Protein AF-A0A9D8IWQ0-F1 (afdb_monomer)

Sequence (281 aa):
MVSVLMLREGWDVPAVSVILLLRKFSSRVYGQQVVGRGLRLNVRQEDTQEFCAVVDHEKLNHQWLWDIVGARIRKEVDQGNLFGDDDLPPRRKPQLLESPENLIDIPEPEEEEEADFSDIEGLTVVEGDYPNWEKILQSFQYAEVVEISRVEIESVRGKRLTKDGFTEIVEPPAEVPTANRNEDSDLHELVESLKHNVRDVAAALLAEDGIGSHELGYFYNVLMDHVREKLLDGKSAGLATVDSLKHAIRHRHNIAHNFREKPGLVASMIKYMKRDPNASQ

Secondary structure (DSSP, 8-state):
---S-TTTS----S---EEE--S--S-HHHHHHHHHHHTS-S-SSS------EEE--GGG--HHHHHHHT--PPPS--TT----GGGSPPPPPP---S-GGG-------S------THHHHT--------TTHHHHHHH----------------EEEE--STT-PEEEEPPPS------------HHHHHHHHHHHHHHHHHHHHHHTT--GGGHHHHHHHHHHHHHHHHSTT--GGGS-HHHHHHHHHTHHHHHHHHHTSTTHHHHHHHT----TTS--

Mean predicted aligned error: 20.39 Å

Radius of gyration: 32.24 Å; Cα contacts (8 Å, |Δi|>4): 203; chains: 1; bounding box: 73×77×72 Å

Structure (mmCIF, N/CA/C/O backbone):
data_AF-A0A9D8IWQ0-F1
#
_entry.id   AF-A0A9D8IWQ0-F1
#
loop_
_atom_site.group_PDB
_atom_site.id
_atom_site.type_symbol
_atom_site.label_atom_id
_atom_site.label_alt_id
_atom_site.label_comp_id
_atom_site.label_asym_id
_atom_site.label_entity_id
_atom_site.label_seq_id
_atom_site.pdbx_PDB_ins_code
_atom_site.Cartn_x
_atom_site.Cartn_y
_atom_site.Cartn_z
_atom_site.occupancy
_atom_site.B_iso_or_equiv
_atom_site.auth_seq_id
_atom_site.auth_comp_id
_atom_site.auth_asym_id
_atom_site.auth_atom_id
_atom_site.pdbx_PDB_model_num
ATOM 1 N N . MET A 1 1 ? 17.804 10.266 -12.826 1.00 57.59 1 MET A N 1
ATOM 2 C CA . MET A 1 1 ? 16.812 9.539 -12.003 1.00 57.59 1 MET A CA 1
ATOM 3 C C . MET A 1 1 ? 17.399 9.327 -10.617 1.00 57.59 1 MET A C 1
ATOM 5 O O . MET A 1 1 ? 18.590 9.063 -10.526 1.00 57.59 1 MET A O 1
ATOM 9 N N . VAL A 1 2 ? 16.609 9.494 -9.556 1.00 59.22 2 VAL A N 1
ATOM 10 C CA . VAL A 1 2 ? 17.044 9.292 -8.165 1.00 59.22 2 VAL A CA 1
ATOM 11 C C . VAL A 1 2 ? 16.179 8.183 -7.583 1.00 59.22 2 VAL A C 1
ATOM 13 O O . VAL A 1 2 ? 14.961 8.303 -7.621 1.00 59.22 2 VAL A O 1
ATOM 16 N N . SER A 1 3 ? 16.788 7.115 -7.070 1.00 62.19 3 SER A N 1
ATOM 17 C CA . SER A 1 3 ? 16.065 6.016 -6.416 1.00 62.19 3 SER A CA 1
ATOM 18 C C . SER A 1 3 ? 16.629 5.778 -5.019 1.00 62.19 3 SER A C 1
ATOM 20 O O . SER A 1 3 ? 17.846 5.783 -4.813 1.00 62.19 3 SER A O 1
ATOM 22 N N . VAL A 1 4 ? 15.729 5.567 -4.056 1.00 56.38 4 VAL A N 1
ATOM 23 C CA . VAL A 1 4 ? 16.053 5.406 -2.630 1.00 56.38 4 VAL A CA 1
ATOM 24 C C . VAL A 1 4 ? 16.081 3.925 -2.225 1.00 56.38 4 VAL A C 1
ATOM 26 O O . VAL A 1 4 ? 16.800 3.567 -1.286 1.00 56.38 4 VAL A O 1
ATOM 29 N N . LEU A 1 5 ? 15.361 3.052 -2.946 1.00 57.78 5 LEU A N 1
ATOM 30 C CA . LEU A 1 5 ? 15.270 1.609 -2.693 1.00 57.78 5 LEU A CA 1
ATOM 31 C C . LEU A 1 5 ? 15.313 0.812 -4.008 1.00 57.78 5 LEU A C 1
ATOM 33 O O . LEU A 1 5 ? 14.310 0.264 -4.464 1.00 57.78 5 LEU A O 1
ATOM 37 N N . MET A 1 6 ? 16.515 0.671 -4.575 1.00 56.81 6 MET A N 1
ATOM 38 C CA . MET A 1 6 ? 16.723 0.091 -5.914 1.00 56.81 6 MET A CA 1
ATOM 39 C C . MET A 1 6 ? 16.186 -1.338 -6.113 1.00 56.81 6 MET A C 1
ATOM 41 O O . MET A 1 6 ? 15.960 -1.747 -7.248 1.00 56.81 6 MET A O 1
ATOM 45 N N . LEU A 1 7 ? 15.959 -2.111 -5.044 1.00 56.81 7 LEU A N 1
ATOM 46 C CA . LEU A 1 7 ? 15.439 -3.483 -5.140 1.00 56.81 7 LEU A CA 1
ATOM 47 C C . LEU A 1 7 ? 13.911 -3.611 -5.045 1.00 56.81 7 LEU A C 1
ATOM 49 O O . LEU A 1 7 ? 13.397 -4.655 -5.429 1.00 56.81 7 LEU A O 1
ATOM 53 N N . ARG A 1 8 ? 13.180 -2.6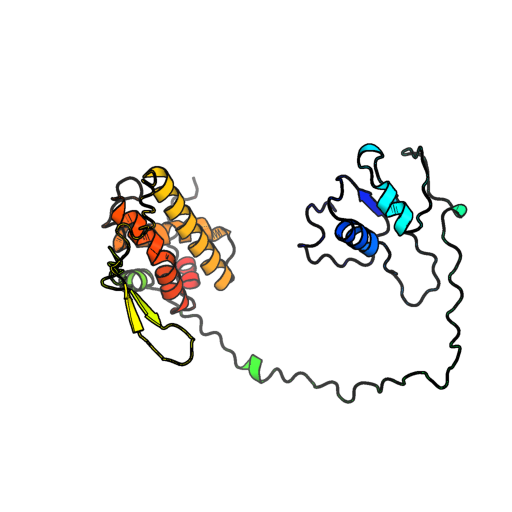01 -4.547 1.00 55.31 8 ARG A N 1
ATOM 54 C CA . ARG A 1 8 ? 11.703 -2.673 -4.448 1.00 55.31 8 ARG A CA 1
ATOM 55 C C . ARG A 1 8 ? 10.994 -2.128 -5.683 1.00 55.31 8 ARG A C 1
ATOM 57 O O . ARG A 1 8 ? 9.839 -2.459 -5.901 1.00 55.31 8 ARG A O 1
ATOM 64 N N . GLU A 1 9 ? 11.682 -1.328 -6.488 1.00 57.34 9 GLU A N 1
ATOM 65 C CA . GLU A 1 9 ? 11.072 -0.556 -7.577 1.00 57.34 9 GLU A CA 1
ATOM 66 C C . GLU A 1 9 ? 11.022 -1.304 -8.925 1.00 57.34 9 GLU A C 1
ATOM 68 O O . GLU A 1 9 ? 10.692 -0.701 -9.936 1.00 57.34 9 GLU A O 1
ATOM 73 N N . GLY A 1 10 ? 11.349 -2.606 -8.979 1.00 53.44 10 GLY A N 1
ATOM 74 C CA . GLY A 1 10 ? 11.214 -3.403 -10.213 1.00 53.44 10 GLY A CA 1
ATOM 75 C C . GLY A 1 10 ? 11.990 -2.850 -11.419 1.00 53.44 10 GLY A C 1
ATOM 76 O O . GLY A 1 10 ? 11.633 -3.114 -12.560 1.00 53.44 10 GLY A O 1
ATOM 77 N N . TRP A 1 11 ? 13.024 -2.040 -11.173 1.00 62.75 11 TRP A N 1
ATOM 78 C CA . TRP A 1 11 ? 13.616 -1.203 -12.212 1.00 62.75 11 TRP A CA 1
ATOM 79 C C . TRP A 1 11 ? 14.647 -1.955 -13.061 1.00 62.75 11 TRP A C 1
ATOM 81 O O . TRP A 1 11 ? 15.817 -2.060 -12.687 1.00 62.75 11 TRP A O 1
ATOM 91 N N . ASP A 1 12 ? 14.212 -2.497 -14.192 1.00 59.84 12 ASP A N 1
ATOM 92 C CA . ASP A 1 12 ? 15.087 -3.114 -15.185 1.00 59.84 12 ASP A CA 1
ATOM 93 C C . ASP A 1 12 ? 15.239 -2.199 -16.406 1.00 59.84 12 ASP A C 1
ATOM 95 O O . ASP A 1 12 ? 14.479 -2.287 -17.367 1.00 59.84 12 ASP A O 1
ATOM 99 N N . VAL A 1 13 ? 16.193 -1.265 -16.340 1.00 62.56 13 VAL A N 1
ATOM 100 C CA . VAL A 1 13 ? 16.560 -0.431 -17.490 1.00 62.56 13 VAL A CA 1
ATOM 101 C C . VAL A 1 13 ? 17.923 -0.893 -18.000 1.00 62.56 13 VAL A C 1
ATOM 103 O O . VAL A 1 13 ? 18.897 -0.795 -17.253 1.00 62.56 13 VAL A O 1
ATOM 106 N N . PRO A 1 14 ? 18.018 -1.383 -19.250 1.00 58.25 14 PRO A N 1
ATOM 107 C CA . PRO A 1 14 ? 19.280 -1.865 -19.806 1.00 58.25 14 PRO A CA 1
ATOM 108 C C . PRO A 1 14 ? 20.315 -0.736 -19.965 1.00 58.25 14 PRO A C 1
ATOM 110 O O . PRO A 1 14 ? 21.489 -0.944 -19.678 1.00 58.25 14 PRO A O 1
ATOM 113 N N . ALA A 1 15 ? 19.872 0.484 -20.295 1.00 65.88 15 ALA A N 1
ATOM 114 C CA . ALA A 1 15 ? 20.715 1.641 -20.627 1.00 65.88 15 ALA A CA 1
ATOM 115 C C . ALA A 1 15 ? 21.267 2.419 -19.421 1.00 65.88 15 ALA A C 1
ATOM 117 O O . ALA A 1 15 ? 21.058 3.627 -19.296 1.00 65.88 15 ALA A O 1
ATOM 118 N N . VAL A 1 16 ? 21.989 1.745 -18.524 1.00 71.44 16 VAL A N 1
ATOM 119 C CA . VAL A 1 16 ? 22.640 2.387 -17.368 1.00 71.44 16 VAL A CA 1
ATOM 120 C C . VAL A 1 16 ? 24.156 2.400 -17.543 1.00 71.44 16 VAL A C 1
ATOM 122 O O . VAL A 1 16 ? 24.838 1.438 -17.212 1.00 71.44 16 VAL A O 1
ATOM 125 N N . SER A 1 17 ? 24.697 3.526 -18.010 1.00 74.06 17 SER A N 1
ATOM 126 C CA . SER A 1 17 ? 26.144 3.722 -18.190 1.00 74.06 17 SER A CA 1
ATOM 127 C C . SER A 1 17 ? 26.838 4.382 -16.994 1.00 74.06 17 SER A C 1
ATOM 129 O O . SER A 1 17 ? 28.039 4.200 -16.811 1.00 74.06 17 SER A O 1
ATOM 131 N N . VAL A 1 18 ? 26.108 5.131 -16.159 1.00 81.25 18 VAL A N 1
ATOM 132 C CA . VAL A 1 18 ? 26.669 5.860 -15.008 1.00 81.25 18 VAL A CA 1
ATOM 133 C C . VAL A 1 18 ? 25.834 5.626 -13.751 1.00 81.25 18 VAL A C 1
ATOM 135 O O . VAL A 1 18 ? 24.619 5.830 -13.755 1.00 81.25 18 VAL A O 1
ATOM 138 N N . ILE A 1 19 ? 26.489 5.252 -12.650 1.00 84.50 19 ILE A N 1
ATOM 139 C CA . ILE A 1 19 ? 25.880 5.077 -11.327 1.00 84.50 19 ILE A CA 1
ATOM 140 C C . ILE A 1 19 ? 26.557 6.030 -10.339 1.00 84.50 19 ILE A C 1
ATOM 142 O O . ILE A 1 19 ? 27.768 5.987 -10.147 1.00 84.50 19 ILE A O 1
ATOM 146 N N . LEU A 1 20 ? 25.770 6.870 -9.667 1.00 85.69 20 LEU A N 1
ATOM 147 C CA . LEU A 1 20 ? 26.253 7.763 -8.613 1.00 85.69 20 LEU A CA 1
ATOM 148 C C . LEU A 1 20 ? 25.836 7.227 -7.240 1.00 85.69 20 LEU A C 1
ATOM 150 O O . LEU A 1 20 ? 24.645 7.133 -6.936 1.00 85.69 20 LEU A O 1
ATOM 154 N N . LEU A 1 21 ? 26.812 6.897 -6.394 1.00 86.19 21 LEU A N 1
ATOM 155 C CA . LEU A 1 21 ? 26.572 6.396 -5.045 1.00 86.19 21 LEU A CA 1
ATOM 156 C C . LEU A 1 21 ? 26.548 7.548 -4.039 1.00 86.19 21 LEU A C 1
ATOM 158 O O . LEU A 1 21 ? 27.569 8.140 -3.707 1.00 86.19 21 LEU A O 1
ATOM 162 N N . LEU A 1 22 ? 25.359 7.837 -3.509 1.00 85.50 22 LEU A N 1
ATOM 163 C CA . LEU A 1 22 ? 25.158 8.867 -2.479 1.00 85.50 22 LEU A CA 1
ATOM 164 C C . LEU A 1 22 ? 24.955 8.287 -1.072 1.00 85.50 22 LEU A C 1
ATOM 166 O O . LEU A 1 22 ? 24.737 9.024 -0.112 1.00 85.50 22 LEU A O 1
ATOM 170 N N . ARG A 1 23 ? 24.983 6.958 -0.931 1.00 84.94 23 ARG A N 1
ATOM 171 C CA . ARG A 1 23 ? 24.711 6.263 0.331 1.00 84.94 23 ARG A CA 1
ATOM 172 C C . ARG A 1 23 ? 25.595 5.035 0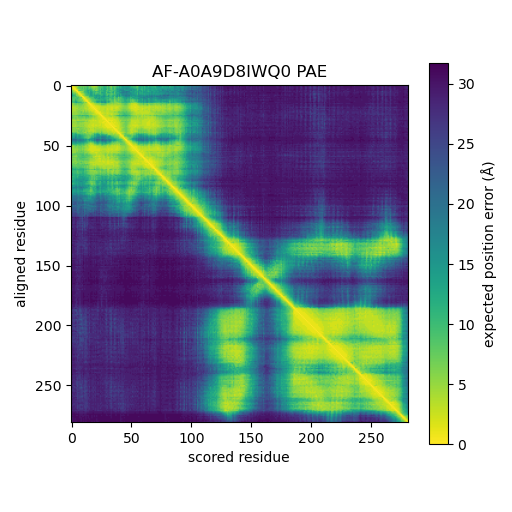.478 1.00 84.94 23 ARG A C 1
ATOM 174 O O . ARG A 1 23 ? 25.880 4.348 -0.497 1.00 84.94 23 ARG A O 1
ATOM 181 N N . LYS A 1 24 ? 25.944 4.729 1.729 1.00 85.31 24 LYS A N 1
ATOM 182 C CA . LYS A 1 24 ? 26.648 3.506 2.098 1.00 85.31 24 LYS A CA 1
ATOM 183 C C . LYS A 1 24 ? 25.764 2.260 1.963 1.00 85.31 24 LYS A C 1
ATOM 185 O O . LYS A 1 24 ? 24.647 2.229 2.480 1.00 85.31 24 LYS A O 1
ATOM 190 N N . PHE A 1 25 ? 26.291 1.207 1.352 1.00 84.25 25 PHE A N 1
ATOM 191 C CA . PHE A 1 25 ? 25.677 -0.113 1.320 1.00 84.25 25 PHE A CA 1
ATOM 192 C C . PHE A 1 25 ? 25.885 -0.846 2.648 1.00 84.25 25 PHE A C 1
ATOM 194 O O . PHE A 1 25 ? 27.008 -0.996 3.130 1.00 84.25 25 PHE A O 1
ATOM 201 N N . SER A 1 26 ? 24.788 -1.323 3.236 1.00 78.69 26 SER A N 1
ATOM 202 C CA . SER A 1 26 ? 24.798 -2.122 4.467 1.00 78.69 26 SER A CA 1
ATOM 203 C C . SER A 1 26 ? 25.033 -3.615 4.217 1.00 78.69 26 SER A C 1
ATOM 205 O O . SER A 1 26 ? 25.486 -4.316 5.116 1.00 78.69 26 SER A O 1
ATOM 207 N N . SER A 1 27 ? 24.751 -4.107 3.006 1.00 83.19 27 SER A N 1
ATOM 208 C CA . SER A 1 27 ? 24.859 -5.523 2.634 1.00 83.19 27 SER A CA 1
ATOM 209 C C . SER A 1 27 ? 25.728 -5.719 1.393 1.00 83.19 27 SER A C 1
ATOM 211 O O . SER A 1 27 ? 25.647 -4.948 0.434 1.00 83.19 27 SER A O 1
ATOM 213 N N . ARG A 1 28 ? 26.528 -6.796 1.402 1.00 81.88 28 ARG A N 1
ATOM 214 C CA . ARG A 1 28 ? 27.407 -7.173 0.284 1.00 81.88 28 ARG A CA 1
ATOM 215 C C . ARG A 1 28 ? 26.629 -7.529 -0.975 1.00 81.88 28 ARG A C 1
ATOM 217 O O . ARG A 1 28 ? 26.922 -7.024 -2.054 1.00 81.88 28 ARG A O 1
ATOM 224 N N . VAL A 1 29 ? 25.599 -8.349 -0.792 1.00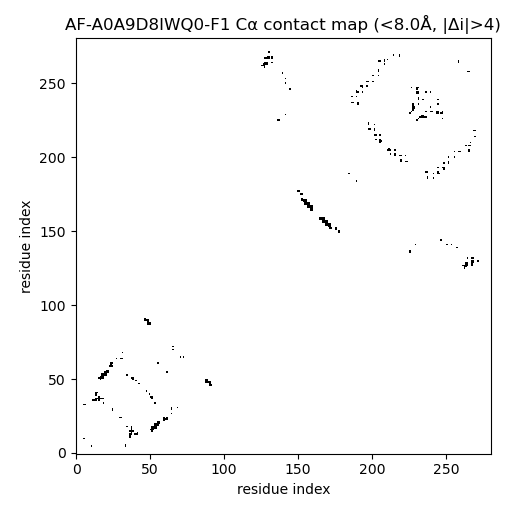 82.44 29 VAL A N 1
ATOM 225 C CA . VAL A 1 29 ? 24.709 -8.800 -1.866 1.00 82.44 29 VAL A CA 1
ATOM 226 C C . VAL A 1 29 ? 23.972 -7.609 -2.474 1.00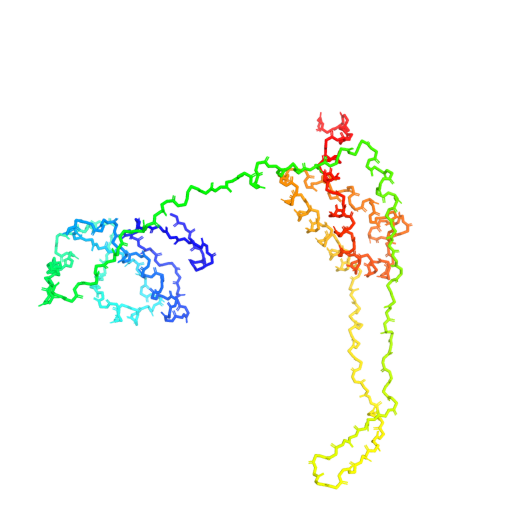 82.44 29 VAL A C 1
ATOM 228 O O . VAL A 1 29 ? 23.872 -7.499 -3.690 1.00 82.44 29 VAL A O 1
ATOM 231 N N . TYR A 1 30 ? 23.529 -6.670 -1.634 1.00 83.00 30 TYR A N 1
ATOM 232 C CA . TYR A 1 30 ? 22.837 -5.467 -2.094 1.00 83.00 30 TYR A CA 1
ATOM 233 C C . TYR A 1 30 ? 23.723 -4.600 -3.000 1.00 83.00 30 TYR A C 1
ATOM 235 O O . TYR A 1 30 ? 23.291 -4.204 -4.078 1.00 83.00 30 TYR A O 1
ATOM 243 N N . GLY A 1 31 ? 24.978 -4.349 -2.607 1.00 83.19 31 GLY A N 1
ATOM 244 C CA . GLY A 1 31 ? 25.915 -3.572 -3.427 1.00 83.19 31 GLY A CA 1
ATOM 245 C C . GLY A 1 31 ? 26.195 -4.225 -4.784 1.00 83.19 31 GLY A C 1
ATOM 246 O O . GLY A 1 31 ? 26.144 -3.555 -5.813 1.00 83.19 31 GLY A O 1
ATOM 247 N N . GLN A 1 32 ? 26.400 -5.546 -4.802 1.00 84.19 32 GLN A N 1
ATOM 248 C CA . GLN A 1 32 ? 26.602 -6.303 -6.043 1.00 84.19 32 GLN A CA 1
ATOM 249 C C . GLN A 1 32 ? 25.381 -6.251 -6.962 1.00 84.19 32 GLN A C 1
ATOM 251 O O . GLN A 1 32 ? 25.529 -6.052 -8.162 1.00 84.19 32 GLN A O 1
ATOM 256 N N . GLN A 1 33 ? 24.174 -6.390 -6.410 1.00 82.69 33 GLN A N 1
ATOM 257 C CA . GLN A 1 33 ? 22.941 -6.323 -7.194 1.00 82.69 33 GLN A CA 1
ATOM 258 C C . GLN A 1 33 ? 22.707 -4.935 -7.792 1.00 82.69 33 GLN A C 1
ATOM 260 O O . GLN A 1 33 ? 22.215 -4.840 -8.912 1.00 82.69 33 GLN A O 1
ATOM 265 N N . VAL A 1 34 ? 23.056 -3.865 -7.071 1.00 81.44 34 VAL A N 1
ATOM 266 C CA . VAL A 1 34 ? 22.935 -2.491 -7.576 1.00 81.44 34 VAL A CA 1
ATOM 267 C C . VAL A 1 34 ? 23.924 -2.241 -8.712 1.00 81.44 34 VAL A C 1
ATOM 269 O O . VAL A 1 34 ? 23.514 -1.803 -9.783 1.00 81.44 34 VAL A O 1
ATOM 272 N N . VAL A 1 35 ? 25.204 -2.573 -8.520 1.00 83.12 35 VAL A N 1
ATOM 273 C CA . VAL A 1 35 ? 26.230 -2.397 -9.564 1.00 83.12 35 VAL A CA 1
ATOM 274 C C . VAL A 1 35 ? 25.959 -3.305 -10.767 1.00 83.12 35 VAL A C 1
ATOM 276 O O . VAL A 1 35 ? 26.082 -2.875 -11.909 1.00 83.12 35 VAL A O 1
ATOM 279 N N . GLY A 1 36 ? 25.496 -4.534 -10.530 1.00 79.62 36 GLY A N 1
ATOM 280 C CA . GLY A 1 36 ? 25.166 -5.502 -11.576 1.00 79.62 36 GLY A CA 1
ATOM 281 C C . GLY A 1 36 ? 24.039 -5.067 -12.518 1.00 79.62 36 GLY A C 1
ATOM 282 O O . GLY A 1 36 ? 23.925 -5.620 -13.608 1.00 79.62 36 GLY A O 1
ATOM 283 N N . ARG A 1 37 ? 23.231 -4.062 -12.152 1.00 77.75 37 ARG A N 1
ATOM 284 C CA . ARG A 1 37 ? 22.238 -3.472 -13.066 1.00 77.75 37 ARG A CA 1
ATOM 285 C C . ARG A 1 37 ? 22.886 -2.648 -14.177 1.00 77.75 37 ARG A C 1
ATOM 287 O O . ARG A 1 37 ? 22.381 -2.676 -15.289 1.00 77.75 37 ARG A O 1
ATOM 294 N N . GLY A 1 38 ? 24.010 -1.985 -13.902 1.00 75.38 38 GLY A N 1
ATOM 295 C CA . GLY A 1 38 ? 24.758 -1.211 -14.901 1.00 75.38 38 GLY A CA 1
ATOM 296 C C . GLY A 1 38 ? 25.737 -2.030 -15.744 1.00 75.38 38 GLY A C 1
ATOM 297 O O . GLY A 1 38 ? 26.245 -1.536 -16.738 1.00 75.38 38 GLY A O 1
ATOM 298 N N . LEU A 1 39 ? 26.007 -3.286 -15.373 1.00 75.88 39 LEU A N 1
ATOM 299 C CA . LEU A 1 39 ? 26.931 -4.173 -16.101 1.00 75.88 39 LEU A CA 1
ATOM 300 C C . LEU A 1 39 ? 26.243 -5.024 -17.182 1.00 75.88 39 LEU A C 1
ATOM 302 O O . LEU A 1 39 ? 26.850 -5.948 -17.730 1.00 75.88 39 LEU A O 1
ATOM 306 N N . ARG A 1 40 ? 24.965 -4.760 -17.460 1.00 74.75 40 ARG A N 1
ATOM 307 C CA . ARG A 1 40 ? 24.208 -5.448 -18.508 1.00 74.75 40 ARG A CA 1
ATOM 308 C C . ARG A 1 40 ? 24.594 -4.879 -19.870 1.00 74.75 40 ARG A C 1
ATOM 310 O O . ARG A 1 40 ? 24.801 -3.682 -19.997 1.00 74.75 40 ARG A O 1
ATOM 317 N N . LEU A 1 41 ? 24.668 -5.752 -20.872 1.00 69.44 41 LEU A N 1
ATOM 318 C CA . LEU A 1 41 ? 24.910 -5.338 -22.253 1.00 69.44 41 LEU A CA 1
ATOM 319 C C . LEU A 1 41 ? 23.652 -4.682 -22.819 1.00 69.44 41 LEU A C 1
ATOM 321 O O . LEU A 1 41 ? 22.570 -5.277 -22.755 1.00 69.44 41 LEU A O 1
ATOM 325 N N . ASN A 1 42 ? 23.811 -3.495 -23.396 1.00 64.19 42 ASN A N 1
ATOM 326 C CA . ASN A 1 42 ? 22.735 -2.781 -24.075 1.00 64.19 42 ASN A CA 1
ATOM 327 C C . ASN A 1 42 ? 22.409 -3.409 -25.420 1.00 64.19 42 ASN A C 1
ATOM 329 O O . ASN A 1 42 ? 21.237 -3.574 -25.760 1.00 64.19 42 ASN A O 1
ATOM 333 N N . VAL A 1 43 ? 23.441 -3.811 -26.160 1.00 63.97 43 VAL A N 1
ATOM 334 C CA . VAL A 1 43 ? 23.294 -4.438 -27.472 1.00 63.97 43 VAL A CA 1
ATOM 335 C C . VAL A 1 43 ? 23.876 -5.845 -27.414 1.00 63.97 43 VAL A C 1
ATOM 337 O O . VAL A 1 43 ? 25.073 -6.042 -27.249 1.00 63.97 43 VAL A O 1
ATOM 340 N N . ARG A 1 44 ? 23.016 -6.863 -27.530 1.00 59.59 44 ARG A N 1
ATOM 341 C CA . ARG A 1 44 ? 23.427 -8.278 -27.435 1.00 59.59 44 ARG A CA 1
ATOM 342 C C . ARG A 1 44 ? 24.141 -8.803 -28.689 1.00 59.59 44 ARG A C 1
ATOM 344 O O . ARG A 1 44 ? 24.704 -9.890 -28.632 1.00 59.59 44 ARG A O 1
ATOM 351 N N . GLN A 1 45 ? 24.083 -8.071 -29.804 1.00 56.50 45 GLN A N 1
ATOM 352 C CA . GLN A 1 45 ? 24.556 -8.517 -31.124 1.00 56.50 45 GLN A CA 1
ATOM 353 C C . GLN A 1 45 ? 25.804 -7.787 -31.632 1.00 56.50 45 GLN A C 1
ATOM 355 O O . GLN A 1 45 ? 26.436 -8.266 -32.570 1.00 56.50 45 GLN A O 1
ATOM 360 N N . GLU A 1 46 ? 26.181 -6.663 -31.027 1.00 57.75 46 GLU A N 1
ATOM 361 C CA . GLU A 1 46 ? 27.391 -5.940 -31.405 1.00 57.75 46 GLU A CA 1
ATOM 362 C C . GLU A 1 46 ? 28.491 -6.214 -30.380 1.00 57.75 46 GLU A C 1
ATOM 364 O O . GLU A 1 46 ? 28.259 -6.152 -29.174 1.00 57.75 46 GLU A O 1
ATOM 369 N N . ASP A 1 47 ? 29.710 -6.484 -30.852 1.00 57.69 47 ASP A N 1
ATOM 370 C CA . ASP A 1 47 ? 30.919 -6.602 -30.019 1.00 57.69 47 ASP A CA 1
ATOM 371 C C . ASP A 1 47 ? 31.415 -5.203 -29.586 1.00 57.69 47 ASP A C 1
ATOM 373 O O . ASP A 1 47 ? 32.595 -4.849 -29.689 1.00 57.69 47 ASP A O 1
ATOM 377 N N . THR A 1 48 ? 30.464 -4.358 -29.181 1.00 61.56 48 THR A N 1
ATOM 378 C CA . THR A 1 48 ? 30.687 -2.976 -28.778 1.00 61.56 48 THR A CA 1
ATOM 379 C C . THR A 1 48 ? 31.155 -2.960 -27.329 1.00 61.56 48 THR A C 1
ATOM 381 O O . THR A 1 48 ? 30.609 -3.613 -26.439 1.00 61.56 48 THR A O 1
ATOM 384 N N . GLN A 1 49 ? 32.239 -2.229 -27.097 1.00 67.75 49 GLN A N 1
ATOM 385 C CA . GLN A 1 49 ? 32.936 -2.185 -25.822 1.00 67.75 49 GLN A CA 1
ATOM 386 C C . GLN A 1 49 ? 32.184 -1.251 -24.869 1.00 67.75 49 GLN A C 1
ATOM 388 O O . GLN A 1 49 ? 32.355 -0.036 -24.901 1.00 67.75 49 GLN A O 1
ATOM 393 N N . GLU A 1 50 ? 31.319 -1.828 -24.041 1.00 72.94 50 GLU A N 1
ATOM 394 C CA . GLU A 1 50 ? 30.536 -1.088 -23.052 1.00 72.94 50 GLU A CA 1
ATOM 395 C C . GLU A 1 50 ? 31.230 -1.083 -21.682 1.00 72.94 50 GLU A C 1
ATOM 397 O O . GLU A 1 50 ? 31.830 -2.074 -21.253 1.00 72.94 50 GLU A O 1
ATOM 402 N N . PHE A 1 51 ? 31.129 0.041 -20.972 1.00 76.81 51 PHE A N 1
ATOM 403 C CA . PHE A 1 51 ? 31.598 0.180 -19.598 1.00 76.81 51 PHE A CA 1
ATOM 404 C C . PHE A 1 51 ? 30.546 0.891 -18.744 1.00 76.81 51 PHE A C 1
ATOM 406 O O . PHE A 1 51 ? 29.762 1.699 -19.240 1.00 76.81 51 PHE A O 1
ATOM 413 N N . CYS A 1 52 ? 30.551 0.595 -17.446 1.00 81.94 52 CYS A N 1
ATOM 414 C CA . CYS A 1 52 ? 29.717 1.270 -16.460 1.00 81.94 52 CYS A CA 1
ATOM 415 C C . CYS A 1 52 ? 30.612 2.077 -15.521 1.00 81.94 52 CYS A C 1
ATOM 417 O O . CYS A 1 52 ? 31.472 1.513 -14.840 1.00 81.94 52 CYS A O 1
ATOM 419 N N . ALA A 1 53 ? 30.418 3.394 -15.484 1.00 83.94 53 ALA A N 1
ATOM 420 C CA . ALA A 1 53 ? 31.139 4.274 -14.581 1.00 83.94 53 ALA A CA 1
ATOM 421 C C . ALA A 1 53 ? 30.399 4.366 -13.244 1.00 83.94 53 ALA A C 1
ATOM 423 O O . ALA A 1 53 ? 29.234 4.766 -13.199 1.00 83.94 53 ALA A O 1
ATOM 424 N N . VAL A 1 54 ? 31.076 4.036 -12.143 1.00 86.25 54 VAL A N 1
ATOM 425 C CA . VAL A 1 54 ? 30.505 4.188 -10.802 1.00 86.25 54 VAL A CA 1
ATOM 426 C C . VAL A 1 54 ? 31.268 5.251 -10.032 1.00 86.25 54 VAL A C 1
ATOM 428 O O . VAL A 1 54 ? 32.468 5.128 -9.805 1.00 86.25 54 VAL A O 1
ATOM 431 N N . VAL A 1 55 ? 30.559 6.304 -9.637 1.00 85.69 55 VAL A N 1
ATOM 432 C CA . VAL A 1 55 ? 31.110 7.405 -8.850 1.00 85.69 55 VAL A CA 1
ATOM 433 C C . VAL A 1 55 ? 30.793 7.148 -7.383 1.00 85.69 55 VAL A C 1
ATOM 435 O O . VAL A 1 55 ? 29.629 7.145 -6.976 1.00 85.69 55 VAL A O 1
ATOM 438 N N . ASP A 1 56 ? 31.842 6.926 -6.600 1.00 85.94 56 ASP A N 1
ATOM 439 C CA . ASP A 1 56 ? 31.788 6.641 -5.169 1.00 85.94 56 ASP A CA 1
ATOM 440 C C . ASP A 1 56 ? 32.588 7.682 -4.385 1.00 85.94 56 ASP A C 1
ATOM 442 O O . ASP A 1 56 ? 33.576 8.229 -4.875 1.00 85.94 56 ASP A O 1
ATOM 446 N N . HIS A 1 57 ? 32.173 7.947 -3.148 1.00 84.56 57 HIS A N 1
ATOM 447 C CA . HIS A 1 57 ? 32.896 8.847 -2.258 1.00 84.56 57 HIS A CA 1
ATOM 448 C C . HIS A 1 57 ? 33.648 8.030 -1.206 1.00 84.56 57 HIS A C 1
ATOM 450 O O . HIS A 1 57 ? 33.054 7.204 -0.519 1.00 84.56 57 HIS A O 1
ATOM 456 N N . GLU A 1 58 ? 34.930 8.342 -0.980 1.00 82.75 58 GLU A N 1
ATOM 457 C CA . GLU A 1 58 ? 35.798 7.628 -0.024 1.00 82.75 58 GLU A CA 1
ATOM 458 C C . GLU A 1 58 ? 35.176 7.429 1.374 1.00 82.75 58 GLU A C 1
ATOM 460 O O . GLU A 1 58 ? 35.317 6.367 1.974 1.00 82.75 58 GLU A O 1
ATOM 465 N N . LYS A 1 59 ? 34.399 8.404 1.874 1.00 84.00 59 LYS A N 1
ATOM 466 C CA . LYS A 1 59 ? 33.696 8.329 3.166 1.00 84.00 59 LYS A CA 1
ATOM 467 C C . LYS A 1 59 ? 32.686 7.178 3.268 1.00 84.00 59 LYS A C 1
ATOM 469 O O . LYS A 1 59 ? 32.312 6.802 4.379 1.00 84.00 59 LYS A O 1
ATOM 474 N N . LEU A 1 60 ? 32.225 6.626 2.146 1.00 83.06 60 LEU A N 1
ATOM 475 C CA . LEU A 1 60 ? 31.266 5.523 2.118 1.00 83.06 60 LEU A CA 1
ATOM 476 C C . LEU A 1 60 ? 31.927 4.157 2.379 1.00 83.06 60 LEU A C 1
ATOM 478 O O . LEU A 1 60 ? 31.238 3.224 2.797 1.00 83.06 60 LEU A O 1
ATOM 482 N N . ASN A 1 61 ? 33.258 4.051 2.262 1.00 83.44 61 ASN A N 1
ATOM 483 C CA . ASN A 1 61 ? 34.039 2.840 2.544 1.00 83.44 61 ASN A CA 1
ATOM 484 C C . ASN A 1 61 ? 33.563 1.595 1.758 1.00 83.44 61 ASN A C 1
ATOM 486 O O . ASN A 1 61 ? 33.406 0.513 2.332 1.00 83.44 61 ASN A O 1
ATOM 490 N N . HIS A 1 62 ? 33.342 1.725 0.445 1.00 85.88 62 HIS A N 1
ATOM 491 C CA . HIS A 1 62 ? 32.955 0.611 -0.437 1.00 85.88 62 HIS A CA 1
ATOM 492 C C . HIS A 1 62 ? 34.128 -0.125 -1.092 1.00 85.88 62 HIS A C 1
ATOM 494 O O . HIS A 1 62 ? 33.913 -0.862 -2.048 1.00 85.88 62 HIS A O 1
ATOM 500 N N . GLN A 1 63 ? 35.353 0.010 -0.575 1.00 82.81 63 GLN A N 1
ATOM 501 C CA . GLN A 1 63 ? 36.537 -0.649 -1.146 1.00 82.81 63 GLN A CA 1
ATOM 502 C C . GLN A 1 63 ? 36.320 -2.155 -1.380 1.00 82.81 63 GLN A C 1
ATOM 504 O O . GLN A 1 63 ? 36.631 -2.674 -2.445 1.00 82.81 63 GLN A O 1
ATOM 509 N N . TRP A 1 64 ? 35.650 -2.814 -0.430 1.00 84.44 64 TRP A N 1
ATOM 510 C CA . TRP A 1 64 ? 35.288 -4.228 -0.513 1.00 84.44 64 TRP A CA 1
ATOM 511 C C . TRP A 1 64 ? 34.460 -4.592 -1.757 1.00 84.44 64 TRP A C 1
ATOM 513 O O . TRP A 1 64 ? 34.513 -5.733 -2.200 1.00 84.44 64 TRP A O 1
ATOM 523 N N . LEU A 1 65 ? 33.659 -3.669 -2.298 1.00 85.19 65 LEU A N 1
ATOM 524 C CA . LEU A 1 65 ? 32.833 -3.901 -3.483 1.00 85.19 65 LEU A CA 1
ATOM 525 C C . LEU A 1 65 ? 33.690 -3.833 -4.749 1.00 85.19 65 LEU A C 1
ATOM 527 O O . LEU A 1 65 ? 33.569 -4.695 -5.617 1.00 85.19 65 LEU A O 1
ATOM 531 N N . TRP A 1 66 ? 34.585 -2.848 -4.820 1.00 85.31 66 TRP A N 1
ATOM 532 C CA . TRP A 1 66 ? 35.491 -2.650 -5.953 1.00 85.31 66 TRP A CA 1
ATOM 533 C C . TRP A 1 66 ? 36.500 -3.787 -6.086 1.00 85.31 66 TRP A C 1
ATOM 535 O O . TRP A 1 66 ? 36.757 -4.241 -7.201 1.00 85.31 66 TRP A O 1
ATOM 545 N N . ASP A 1 67 ? 36.974 -4.309 -4.953 1.00 83.56 67 ASP A N 1
ATOM 546 C CA . ASP A 1 67 ? 37.872 -5.463 -4.911 1.00 83.56 67 ASP A CA 1
ATOM 547 C C . ASP A 1 67 ? 37.193 -6.736 -5.454 1.00 83.56 67 ASP A C 1
ATOM 549 O O . ASP A 1 67 ? 37.830 -7.534 -6.136 1.00 83.56 67 ASP A O 1
ATOM 553 N N . ILE A 1 68 ? 35.890 -6.923 -5.196 1.00 81.81 68 ILE A N 1
ATOM 554 C CA . ILE A 1 68 ? 35.139 -8.098 -5.675 1.00 81.81 68 ILE A CA 1
ATOM 555 C C . ILE A 1 68 ? 34.807 -7.991 -7.166 1.00 81.81 68 ILE A C 1
ATOM 557 O O . ILE A 1 68 ? 34.880 -8.984 -7.886 1.00 81.81 68 ILE A O 1
ATOM 561 N N . VAL A 1 69 ? 34.409 -6.805 -7.629 1.00 76.94 69 VAL A N 1
ATOM 562 C CA . VAL A 1 69 ? 34.008 -6.584 -9.030 1.00 76.94 69 VAL A CA 1
ATOM 563 C C . VAL A 1 69 ? 35.233 -6.469 -9.953 1.00 76.94 69 VAL A C 1
ATOM 565 O O . VAL A 1 69 ? 35.092 -6.545 -11.170 1.00 76.94 69 VAL A O 1
ATOM 568 N N . GLY A 1 70 ? 36.442 -6.326 -9.395 1.00 75.12 70 GLY A N 1
ATOM 569 C CA . GLY A 1 70 ? 37.673 -6.175 -10.173 1.00 75.12 70 GLY A CA 1
ATOM 570 C C . GLY A 1 70 ? 37.712 -4.850 -10.938 1.00 75.12 70 GLY A C 1
ATOM 571 O O . GLY A 1 70 ? 38.178 -4.798 -12.076 1.00 75.12 70 GLY A O 1
ATOM 572 N N . ALA A 1 71 ? 37.171 -3.786 -10.339 1.00 77.31 71 ALA A N 1
ATOM 573 C CA . ALA A 1 71 ? 37.026 -2.491 -10.992 1.00 77.31 71 ALA A CA 1
ATOM 574 C C . ALA A 1 71 ? 38.368 -1.741 -11.090 1.00 77.31 71 ALA A C 1
ATOM 576 O O . ALA A 1 71 ? 39.185 -1.769 -10.167 1.00 77.31 71 ALA A O 1
ATOM 577 N N . ARG A 1 72 ? 38.578 -1.001 -12.187 1.00 78.06 72 ARG A N 1
ATOM 578 C CA . ARG A 1 72 ? 39.663 -0.011 -12.271 1.00 78.06 72 ARG A CA 1
ATOM 579 C C . ARG A 1 72 ? 39.260 1.235 -11.483 1.00 78.06 72 ARG A C 1
ATOM 581 O O . ARG A 1 72 ? 38.295 1.904 -11.836 1.00 78.06 72 ARG A O 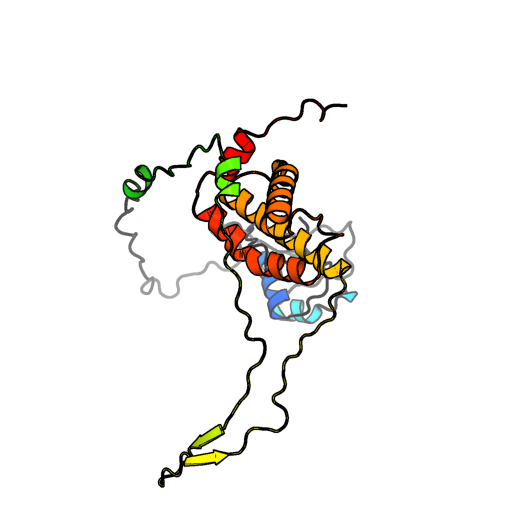1
ATOM 588 N N . ILE A 1 73 ? 39.995 1.540 -10.414 1.00 79.12 73 ILE A N 1
ATOM 589 C CA . ILE A 1 73 ? 39.708 2.677 -9.531 1.00 79.12 73 ILE A CA 1
ATOM 590 C C . ILE A 1 73 ? 40.591 3.858 -9.931 1.00 79.12 73 ILE A C 1
ATOM 592 O O . ILE A 1 73 ? 41.813 3.796 -9.795 1.00 79.12 73 ILE A O 1
ATOM 596 N N . ARG A 1 74 ? 39.969 4.955 -10.363 1.00 78.81 74 ARG A N 1
ATOM 597 C CA . ARG A 1 74 ? 40.635 6.246 -10.558 1.00 78.81 74 ARG A CA 1
ATOM 598 C C . ARG A 1 74 ? 40.333 7.147 -9.363 1.00 78.81 74 ARG A C 1
ATOM 600 O O . ARG A 1 74 ? 39.173 7.341 -9.013 1.00 78.81 74 ARG A O 1
ATOM 607 N N . LYS A 1 75 ? 41.378 7.669 -8.721 1.00 77.81 75 LYS A N 1
ATOM 608 C CA . LYS A 1 75 ? 41.266 8.630 -7.612 1.00 77.81 75 LYS A CA 1
ATOM 609 C C . LYS A 1 75 ? 41.428 10.056 -8.142 1.00 77.81 75 LYS A C 1
ATOM 611 O O . LYS A 1 75 ? 41.963 10.234 -9.232 1.00 77.81 75 LYS A O 1
ATOM 616 N N . GLU A 1 76 ? 40.958 11.040 -7.374 1.00 70.94 76 GLU A N 1
ATOM 617 C CA . GLU A 1 76 ? 41.109 12.477 -7.680 1.00 70.94 76 GLU A CA 1
ATOM 618 C C . GLU A 1 76 ? 40.447 12.906 -9.006 1.00 70.94 76 GLU A C 1
ATOM 620 O O . GLU A 1 76 ? 41.027 13.610 -9.830 1.00 70.94 76 GLU A O 1
ATOM 625 N N . VAL A 1 77 ? 39.207 12.460 -9.229 1.00 73.50 77 VAL A N 1
ATOM 626 C CA . VAL A 1 77 ? 38.409 12.852 -10.399 1.00 73.50 77 VAL A CA 1
ATOM 627 C C . VAL A 1 77 ? 37.660 14.154 -10.106 1.00 73.50 77 VAL A C 1
ATOM 629 O O . VAL A 1 77 ? 36.943 14.244 -9.109 1.00 73.50 77 VAL A O 1
ATOM 632 N N . ASP A 1 78 ? 37.815 15.152 -10.975 1.00 72.19 78 ASP A N 1
ATOM 633 C CA . ASP A 1 78 ? 37.087 16.420 -10.933 1.00 72.19 78 ASP A CA 1
ATOM 634 C C . ASP A 1 78 ? 36.038 16.512 -12.061 1.00 72.19 78 ASP A C 1
ATOM 636 O O . ASP A 1 78 ? 35.858 15.585 -12.850 1.00 72.19 78 ASP A O 1
ATOM 640 N N . GLN A 1 79 ? 35.319 17.636 -12.135 1.00 69.31 79 GLN A N 1
ATOM 641 C CA . GLN A 1 79 ? 34.299 17.865 -13.169 1.00 69.31 79 GLN A CA 1
ATOM 642 C C . GLN A 1 79 ? 34.888 18.046 -14.583 1.00 69.31 79 GLN A C 1
ATOM 644 O O . GLN A 1 79 ? 34.132 18.024 -15.551 1.00 69.31 79 GLN A O 1
ATOM 649 N N . GLY A 1 80 ? 36.203 18.263 -14.710 1.00 68.94 80 GLY A N 1
ATOM 650 C CA . GLY A 1 80 ? 36.888 18.483 -15.986 1.00 68.94 80 GLY A CA 1
ATOM 651 C C . GLY A 1 80 ? 37.426 17.202 -16.624 1.00 68.94 80 GLY A C 1
ATOM 652 O O . GLY A 1 80 ? 37.743 17.193 -17.814 1.00 68.94 80 GLY A O 1
ATOM 653 N N . ASN A 1 81 ? 37.509 16.114 -15.861 1.00 72.19 81 ASN A N 1
ATOM 654 C CA . ASN A 1 81 ? 38.007 14.836 -16.342 1.00 72.19 81 ASN A CA 1
ATOM 655 C C . ASN A 1 81 ? 36.972 14.118 -17.221 1.00 72.19 81 ASN A C 1
ATOM 657 O O . ASN A 1 81 ? 35.957 13.611 -16.744 1.00 72.19 81 ASN A O 1
ATOM 661 N N . LEU A 1 82 ? 37.275 14.034 -18.516 1.00 71.88 82 LEU A N 1
ATOM 662 C CA . LEU A 1 82 ? 36.528 13.233 -19.484 1.00 71.88 82 LEU A CA 1
ATOM 663 C C . LEU A 1 82 ? 37.025 11.777 -19.487 1.00 71.88 82 LEU A C 1
ATOM 665 O O . LEU A 1 82 ? 38.190 11.504 -19.183 1.00 71.88 82 LEU A O 1
ATOM 669 N N . PHE A 1 83 ? 36.133 10.850 -19.844 1.00 70.06 83 PHE A N 1
ATOM 670 C CA . PHE A 1 83 ? 36.484 9.451 -20.112 1.00 70.06 83 PHE A CA 1
ATOM 671 C C . PHE A 1 83 ? 37.317 9.353 -21.400 1.00 70.06 83 PHE A C 1
ATOM 673 O O . PHE A 1 83 ? 37.007 10.041 -22.375 1.00 70.06 83 PHE A O 1
ATOM 680 N N . GLY A 1 84 ? 38.365 8.520 -21.400 1.00 68.69 84 GLY A N 1
ATOM 681 C CA . GLY A 1 84 ? 39.241 8.294 -22.559 1.00 68.69 84 GLY A CA 1
ATOM 682 C C . GLY A 1 84 ? 39.259 6.836 -23.031 1.00 68.69 84 GLY A C 1
ATOM 683 O O . GLY A 1 84 ? 38.724 5.952 -22.366 1.00 68.69 84 GLY A O 1
ATOM 684 N N . ASP A 1 85 ? 39.915 6.574 -24.167 1.00 62.75 85 ASP A N 1
ATOM 685 C CA . ASP A 1 85 ? 39.995 5.231 -24.775 1.00 62.75 85 ASP A CA 1
ATOM 686 C C . ASP A 1 85 ? 40.704 4.196 -23.877 1.00 62.75 85 ASP A C 1
ATOM 688 O O . ASP A 1 85 ? 40.391 3.004 -23.920 1.00 62.75 85 ASP A O 1
ATOM 692 N N . ASP A 1 86 ? 41.616 4.647 -23.011 1.00 65.88 86 ASP A N 1
ATOM 693 C CA . ASP A 1 86 ? 42.379 3.799 -22.083 1.00 65.88 86 ASP A CA 1
ATOM 694 C C . ASP A 1 86 ? 41.524 3.193 -20.948 1.00 65.88 86 ASP A C 1
ATOM 696 O O . ASP A 1 86 ? 41.949 2.239 -20.278 1.00 65.88 86 ASP A O 1
ATOM 700 N N . ASP A 1 87 ? 40.321 3.734 -20.724 1.00 68.69 87 ASP A N 1
ATOM 701 C CA . ASP A 1 87 ? 39.395 3.301 -19.671 1.00 68.69 87 ASP A CA 1
ATOM 702 C C . ASP A 1 87 ? 38.515 2.116 -20.106 1.00 68.69 87 ASP A C 1
ATOM 704 O O . ASP A 1 87 ? 37.852 1.488 -19.274 1.00 68.69 87 ASP A O 1
ATOM 708 N N . LEU A 1 88 ? 38.525 1.766 -21.396 1.00 69.50 88 LEU A N 1
ATOM 709 C CA . LEU A 1 88 ? 37.678 0.711 -21.929 1.00 69.50 88 LEU A CA 1
ATOM 710 C C . LEU A 1 88 ? 38.266 -0.696 -21.646 1.00 69.50 88 LEU A C 1
ATOM 712 O O . LEU A 1 88 ? 39.450 -0.952 -21.890 1.00 69.50 88 LEU A O 1
ATOM 716 N N . PRO A 1 89 ? 37.461 -1.665 -21.165 1.00 67.38 89 PRO A N 1
ATOM 717 C CA . PRO A 1 89 ? 37.925 -3.030 -20.885 1.00 67.38 89 PRO A CA 1
ATOM 718 C C . PRO A 1 89 ? 38.255 -3.766 -22.186 1.00 67.38 89 PRO A C 1
ATOM 720 O O . PRO A 1 89 ? 37.496 -3.608 -23.129 1.00 67.38 89 PRO A O 1
ATOM 723 N N . PRO A 1 90 ? 39.311 -4.597 -22.277 1.00 70.12 90 PRO A N 1
ATOM 724 C CA . PRO A 1 90 ? 39.725 -5.210 -23.543 1.00 70.12 90 PRO A CA 1
ATOM 725 C C . PRO A 1 90 ? 38.553 -5.894 -24.257 1.00 70.12 90 PRO A C 1
ATOM 727 O O . PRO A 1 90 ? 37.723 -6.530 -23.601 1.00 70.12 90 PRO A O 1
ATOM 730 N N . ARG A 1 91 ? 38.502 -5.775 -25.595 1.00 65.81 91 ARG A N 1
ATOM 731 C CA . ARG A 1 91 ? 37.451 -6.407 -26.408 1.00 65.81 91 ARG A CA 1
ATOM 732 C C . ARG A 1 91 ? 37.309 -7.870 -26.020 1.00 65.81 91 ARG A C 1
ATOM 734 O O . ARG A 1 91 ? 38.312 -8.584 -25.876 1.00 65.81 91 ARG A O 1
ATOM 741 N N . ARG A 1 92 ? 36.065 -8.303 -25.812 1.00 61.69 92 ARG A N 1
ATOM 742 C CA . ARG A 1 92 ? 35.797 -9.701 -25.498 1.00 61.69 92 ARG A CA 1
ATOM 743 C C . ARG A 1 92 ? 36.291 -10.526 -26.678 1.00 61.69 92 ARG A C 1
ATOM 745 O O . ARG A 1 92 ? 36.097 -10.165 -27.832 1.00 61.69 92 ARG A O 1
ATOM 752 N N . LYS A 1 93 ? 36.989 -11.624 -26.395 1.00 64.25 93 LYS A N 1
ATOM 753 C CA . LYS A 1 93 ? 37.273 -12.586 -27.459 1.00 64.25 93 LYS A CA 1
ATOM 754 C C . LYS A 1 93 ? 35.920 -13.143 -27.909 1.00 64.25 93 LYS A C 1
ATOM 756 O O . LYS A 1 93 ? 35.136 -13.500 -27.023 1.00 64.25 93 LYS A O 1
ATOM 761 N N . PRO A 1 94 ? 35.637 -13.221 -29.221 1.00 63.94 94 PRO A N 1
ATOM 762 C CA . PRO A 1 94 ? 34.425 -13.868 -29.692 1.00 63.94 94 PRO A CA 1
ATOM 763 C C . PRO A 1 94 ? 34.369 -15.268 -29.083 1.00 63.94 94 PRO A C 1
ATOM 765 O O . PRO A 1 94 ? 35.373 -15.988 -29.081 1.00 63.94 94 PRO A O 1
ATOM 768 N N . GLN A 1 95 ? 33.225 -15.618 -28.496 1.00 64.94 95 GLN A N 1
ATOM 769 C CA . GLN A 1 95 ? 33.010 -16.963 -27.980 1.00 64.94 95 GLN A CA 1
ATOM 770 C C . GLN A 1 95 ? 32.992 -17.907 -29.179 1.00 64.94 95 GLN A C 1
ATOM 772 O O . GLN A 1 95 ? 32.032 -17.948 -29.942 1.00 64.94 95 GLN A O 1
ATOM 777 N N . LEU A 1 96 ? 34.098 -18.617 -29.381 1.00 67.19 96 LEU A N 1
ATOM 778 C CA . LEU A 1 96 ? 34.170 -19.703 -30.342 1.00 67.19 96 LEU A CA 1
ATOM 779 C C . LEU A 1 96 ? 33.539 -20.926 -29.680 1.00 67.19 96 LEU A C 1
ATOM 781 O O . LEU A 1 96 ? 33.894 -21.271 -28.554 1.00 67.19 96 LEU A O 1
ATOM 785 N N . LEU A 1 97 ? 32.593 -21.562 -30.366 1.00 68.62 97 LEU A N 1
ATOM 786 C CA . LEU A 1 97 ? 32.042 -22.840 -29.929 1.00 68.62 97 LEU A CA 1
ATOM 787 C C . LEU A 1 97 ? 33.180 -23.870 -29.929 1.00 68.62 97 LEU A C 1
ATOM 789 O O . LEU A 1 97 ? 33.691 -24.217 -30.991 1.00 68.62 97 LEU A O 1
ATOM 793 N N . GLU A 1 98 ? 33.597 -24.330 -28.747 1.00 73.12 98 GLU A N 1
ATOM 794 C CA . GLU A 1 98 ? 34.644 -25.358 -28.619 1.00 73.12 98 GLU A CA 1
ATOM 795 C C . GLU A 1 98 ? 34.170 -26.723 -29.148 1.00 73.12 98 GLU A C 1
ATOM 797 O O . GLU A 1 98 ? 34.972 -27.491 -29.672 1.00 73.12 98 GLU A O 1
ATOM 802 N N . SER A 1 99 ? 32.861 -26.986 -29.064 1.00 77.19 99 SER A N 1
ATOM 803 C CA . SER A 1 99 ? 32.209 -28.213 -29.537 1.00 77.19 99 SER A CA 1
ATOM 804 C C . SER A 1 99 ? 30.868 -27.875 -30.199 1.00 77.19 99 SER A C 1
ATOM 806 O O . SER A 1 99 ? 29.830 -27.912 -29.530 1.00 77.19 99 SER A O 1
ATOM 808 N N . PRO A 1 100 ? 30.857 -27.492 -31.488 1.00 74.12 100 PRO A N 1
ATOM 809 C CA . PRO A 1 100 ? 29.625 -27.180 -32.216 1.00 74.12 100 PRO A CA 1
ATOM 810 C C . PRO A 1 100 ? 28.638 -28.359 -32.282 1.00 74.12 100 PRO A C 1
ATOM 812 O O . PRO A 1 100 ? 27.442 -28.144 -32.432 1.00 74.12 100 PRO A O 1
ATOM 815 N N . GLU A 1 101 ? 29.108 -29.592 -32.112 1.00 78.94 101 GLU A N 1
ATOM 816 C CA . GLU A 1 101 ? 28.294 -30.809 -32.043 1.00 78.94 101 GLU A CA 1
ATOM 817 C C . GLU A 1 101 ? 27.420 -30.918 -30.781 1.00 78.94 101 GLU A C 1
ATOM 819 O O . GLU A 1 101 ? 26.436 -31.652 -30.789 1.00 78.94 101 GLU A O 1
ATOM 824 N N . ASN A 1 102 ? 27.757 -30.187 -29.711 1.00 79.25 102 ASN A N 1
ATOM 825 C CA . ASN A 1 102 ? 26.998 -30.159 -28.453 1.00 79.25 102 ASN A CA 1
ATOM 826 C C . ASN A 1 102 ? 26.039 -28.965 -28.376 1.00 79.25 102 ASN A C 1
ATOM 828 O O . ASN A 1 102 ? 25.485 -28.685 -27.309 1.00 79.25 102 ASN A O 1
ATOM 832 N N . LEU A 1 103 ? 25.875 -28.223 -29.475 1.00 76.31 103 LEU A N 1
ATOM 833 C CA . LEU A 1 103 ? 24.915 -27.136 -29.531 1.00 76.31 103 LEU A CA 1
ATOM 834 C C . LEU A 1 103 ? 23.514 -27.737 -29.376 1.00 76.31 103 LEU A C 1
ATOM 836 O O . LEU A 1 103 ? 23.071 -28.528 -30.205 1.00 76.31 103 LEU A O 1
ATOM 840 N N . ILE A 1 104 ? 22.842 -27.397 -28.278 1.00 79.50 104 ILE A N 1
ATOM 841 C CA . ILE A 1 104 ? 21.453 -27.790 -28.064 1.00 79.50 104 ILE A CA 1
ATOM 842 C C . ILE A 1 104 ? 20.628 -26.987 -29.063 1.00 79.50 104 ILE A C 1
ATOM 844 O O . ILE A 1 104 ? 20.455 -25.781 -28.891 1.00 79.50 104 ILE A O 1
ATOM 848 N N . ASP A 1 105 ? 20.165 -27.661 -30.109 1.00 79.81 105 ASP A N 1
ATOM 849 C CA . ASP A 1 105 ? 19.213 -27.093 -31.049 1.00 79.81 105 ASP A CA 1
ATOM 850 C C . ASP A 1 105 ? 17.868 -27.003 -30.325 1.00 79.81 105 ASP A C 1
ATOM 852 O O . ASP A 1 105 ? 17.234 -28.019 -30.024 1.00 79.81 105 ASP A O 1
ATOM 856 N N . ILE A 1 106 ? 17.505 -25.790 -29.908 1.00 79.69 106 ILE A N 1
ATOM 857 C CA . ILE A 1 106 ? 16.201 -25.537 -29.304 1.00 79.69 106 ILE A CA 1
ATOM 858 C C . ILE A 1 106 ? 15.231 -25.500 -30.482 1.00 79.69 106 ILE A C 1
ATOM 860 O O . ILE A 1 106 ? 15.347 -24.577 -31.290 1.00 79.69 106 ILE A O 1
ATOM 864 N N . PRO A 1 107 ? 14.315 -26.476 -30.613 1.00 81.38 107 PRO A N 1
ATOM 865 C CA . PRO A 1 107 ? 13.332 -26.433 -31.682 1.00 81.38 107 PRO A CA 1
ATOM 866 C C . PRO A 1 107 ? 12.573 -25.110 -31.589 1.00 81.38 107 PRO A C 1
ATOM 868 O O . PRO A 1 107 ? 12.237 -24.662 -30.486 1.00 81.38 107 PRO A O 1
ATOM 871 N N . GLU A 1 108 ? 12.337 -24.473 -32.737 1.00 74.31 108 GLU A N 1
ATOM 872 C CA . GLU A 1 108 ? 11.411 -23.345 -32.790 1.00 74.31 108 GLU A CA 1
ATOM 873 C C . GLU A 1 108 ? 10.095 -23.796 -32.143 1.00 74.31 108 GLU A C 1
ATOM 875 O O . GLU A 1 108 ? 9.683 -24.939 -32.364 1.00 74.31 108 GLU A O 1
ATOM 880 N N . PRO A 1 109 ? 9.486 -22.967 -31.278 1.00 74.56 109 PRO A N 1
ATOM 881 C CA . PRO A 1 109 ? 8.247 -23.345 -30.618 1.00 74.56 109 PRO A CA 1
ATOM 882 C C . PRO A 1 109 ? 7.226 -23.723 -31.694 1.00 74.56 109 PRO A C 1
ATOM 884 O O . PRO A 1 109 ? 6.856 -22.893 -32.523 1.00 74.56 109 PRO A O 1
ATOM 887 N N . GLU A 1 110 ? 6.822 -24.994 -31.715 1.00 69.94 110 GLU A N 1
ATOM 888 C CA . GLU A 1 110 ? 5.691 -25.418 -32.526 1.00 69.94 110 GLU A CA 1
ATOM 889 C C . GLU A 1 110 ? 4.452 -24.762 -31.911 1.00 69.94 110 GLU A C 1
ATOM 891 O O . GLU A 1 110 ? 4.104 -25.040 -30.766 1.00 69.94 110 GLU A O 1
ATOM 896 N N . GLU A 1 111 ? 3.844 -23.880 -32.705 1.00 61.62 111 GLU A N 1
ATOM 897 C CA . GLU A 1 111 ? 2.605 -23.140 -32.455 1.00 61.62 111 GLU A CA 1
ATOM 898 C C . GLU A 1 111 ? 2.773 -21.825 -31.663 1.00 61.62 111 GLU A C 1
ATOM 900 O O . GLU A 1 111 ? 2.938 -21.775 -30.444 1.00 61.62 111 GLU A O 1
ATOM 905 N N . GLU A 1 112 ? 2.640 -20.710 -32.395 1.00 61.47 112 GLU A N 1
ATOM 906 C CA . GLU A 1 112 ? 1.885 -19.568 -31.886 1.00 61.47 112 GLU A CA 1
ATOM 907 C C . GLU A 1 112 ? 0.485 -20.111 -31.574 1.00 61.47 112 GLU A C 1
ATOM 909 O O . GLU A 1 112 ? -0.355 -20.212 -32.468 1.00 61.47 112 GLU A O 1
ATOM 914 N N . GLU A 1 113 ? 0.240 -20.538 -30.333 1.00 61.12 113 GLU A N 1
ATOM 915 C CA . GLU A 1 113 ? -1.132 -20.613 -29.843 1.00 61.12 113 GLU A CA 1
ATOM 916 C C . GLU A 1 113 ? -1.706 -19.210 -30.075 1.00 61.12 113 GLU A C 1
ATOM 918 O O . GLU A 1 113 ? -1.322 -18.255 -29.390 1.00 61.12 113 GLU A O 1
ATOM 923 N N . GLU A 1 114 ? -2.552 -19.047 -31.101 1.00 63.28 114 GLU A N 1
ATOM 924 C CA . GLU A 1 114 ? -3.409 -17.874 -31.202 1.00 63.28 114 GLU A CA 1
ATOM 925 C C . GLU A 1 114 ? -4.136 -17.829 -29.867 1.00 63.28 114 GLU A C 1
ATOM 927 O O . GLU A 1 114 ? -4.941 -18.710 -29.566 1.00 63.28 114 GLU A O 1
ATOM 932 N N . ALA A 1 115 ? -3.747 -16.881 -29.015 1.00 60.19 115 ALA A N 1
ATOM 933 C CA . ALA A 1 115 ? -4.325 -16.762 -27.697 1.00 60.19 115 ALA A CA 1
ATOM 934 C C . ALA A 1 115 ? -5.832 -16.577 -27.889 1.00 60.19 115 ALA A C 1
ATOM 936 O O . ALA A 1 115 ? -6.281 -15.524 -28.350 1.00 60.19 115 ALA A O 1
ATOM 937 N N . ASP A 1 116 ? -6.594 -17.632 -27.601 1.00 68.56 116 ASP A N 1
ATOM 938 C CA . ASP A 1 116 ? -8.035 -17.633 -27.766 1.00 68.56 116 ASP A CA 1
ATOM 939 C C . ASP A 1 116 ? -8.637 -16.798 -26.638 1.00 68.56 116 ASP A C 1
ATOM 941 O O . ASP A 1 116 ? -8.909 -17.260 -25.529 1.00 68.56 116 ASP A O 1
ATOM 945 N N . PHE A 1 117 ? -8.760 -15.500 -26.900 1.00 65.56 117 PHE A N 1
ATOM 946 C CA . PHE A 1 117 ? -9.378 -14.557 -25.983 1.00 65.56 117 PHE A CA 1
ATOM 947 C C . PHE A 1 117 ? -10.911 -14.599 -26.059 1.00 65.56 117 PHE A C 1
ATOM 949 O O . PHE A 1 117 ? -11.547 -13.754 -25.423 1.00 65.56 117 PHE A O 1
ATOM 956 N N . SER A 1 118 ? -11.527 -15.562 -26.767 1.00 70.25 118 SER A N 1
ATOM 957 C CA . SER A 1 118 ? -12.991 -15.698 -26.825 1.00 70.25 118 SER A CA 1
ATOM 958 C C . SER A 1 118 ? -13.621 -15.765 -25.433 1.00 70.25 118 SER A C 1
ATOM 960 O O . SER A 1 118 ? -14.702 -15.222 -25.199 1.00 70.25 118 SER A O 1
ATOM 962 N N . ASP A 1 119 ? -12.908 -16.371 -24.482 1.00 65.31 119 ASP A N 1
ATOM 963 C CA . ASP A 1 119 ? -13.334 -16.505 -23.088 1.00 65.31 119 ASP A CA 1
ATOM 964 C C . ASP A 1 119 ? -13.319 -15.167 -22.322 1.00 65.31 119 ASP A C 1
ATOM 966 O O . ASP A 1 119 ? -14.026 -15.010 -21.324 1.00 65.31 119 ASP A O 1
ATOM 970 N N . ILE A 1 120 ? -12.548 -14.178 -22.791 1.00 62.28 120 ILE A N 1
ATOM 971 C CA . ILE A 1 120 ? -12.463 -12.829 -22.209 1.00 62.28 120 ILE A CA 1
ATOM 972 C C . ILE A 1 120 ? -13.437 -11.863 -22.901 1.00 62.28 120 ILE A C 1
ATOM 974 O O . ILE A 1 120 ? -13.958 -10.954 -22.258 1.00 62.28 120 ILE A O 1
ATOM 978 N N . GLU A 1 121 ? -13.757 -12.069 -24.181 1.00 62.22 121 GLU A N 1
ATOM 979 C CA . GLU A 1 121 ? -14.695 -11.210 -24.923 1.00 62.22 121 GLU A CA 1
ATOM 980 C C . GLU A 1 121 ? -16.129 -11.242 -24.359 1.00 62.22 121 GLU A C 1
ATOM 982 O O . GLU A 1 121 ? -16.875 -10.271 -24.492 1.00 62.22 121 GLU A O 1
ATOM 987 N N . GLY A 1 122 ? -16.511 -12.326 -23.674 1.00 59.59 122 GLY A N 1
ATOM 988 C CA . GLY A 1 122 ? -17.812 -12.473 -23.013 1.00 59.59 122 GLY A CA 1
ATOM 989 C C . GLY A 1 122 ? -17.893 -11.924 -21.581 1.00 59.59 122 GLY A C 1
ATOM 990 O O . GLY A 1 122 ? -18.974 -11.944 -20.985 1.00 59.59 122 GLY A O 1
ATOM 991 N N . LEU A 1 123 ? -16.785 -11.445 -21.003 1.00 55.84 123 LEU A N 1
ATOM 992 C CA . LEU A 1 123 ? -16.729 -10.937 -19.629 1.00 55.84 123 LEU A CA 1
ATOM 993 C C 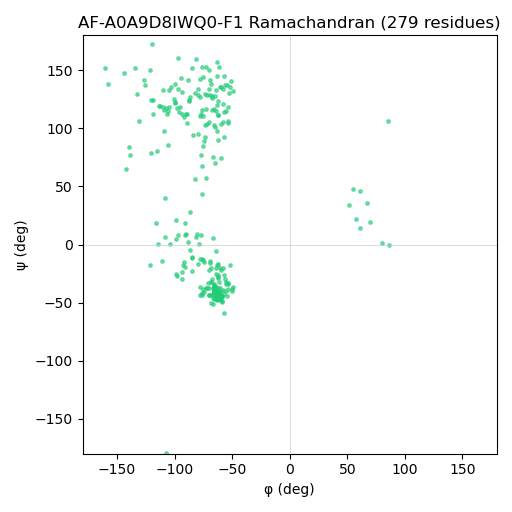. LEU A 1 123 ? -17.327 -9.525 -19.553 1.00 55.84 123 LEU A C 1
ATOM 995 O O . LEU A 1 123 ? -16.639 -8.511 -19.456 1.00 55.84 123 LEU A O 1
ATOM 999 N N . THR A 1 124 ? -18.655 -9.444 -19.567 1.00 53.03 124 THR A N 1
ATOM 1000 C CA . THR A 1 124 ? -19.355 -8.211 -19.209 1.00 53.03 124 THR A CA 1
ATOM 1001 C C . THR A 1 124 ? -19.275 -8.027 -17.697 1.00 53.03 124 THR A C 1
ATOM 1003 O O . THR A 1 124 ? -20.002 -8.685 -16.949 1.00 53.03 124 THR A O 1
ATOM 1006 N N . VAL A 1 125 ? -18.399 -7.132 -17.234 1.00 60.12 125 VAL A N 1
ATOM 1007 C CA . VAL A 1 125 ? -18.440 -6.633 -15.855 1.00 60.12 125 VAL A CA 1
ATOM 1008 C C . VAL A 1 125 ? -19.750 -5.862 -15.708 1.00 60.12 125 VAL A C 1
ATOM 1010 O O . VAL A 1 125 ? -19.893 -4.746 -16.202 1.00 60.12 125 VAL A O 1
ATOM 1013 N N . VAL A 1 126 ? -20.755 -6.492 -15.100 1.00 60.00 126 VAL A N 1
ATOM 1014 C CA . VAL A 1 126 ? -22.026 -5.831 -14.795 1.00 60.00 126 VAL A CA 1
ATOM 1015 C C . VAL A 1 126 ? -21.784 -4.917 -13.598 1.00 60.00 126 VAL A C 1
ATOM 1017 O O . VAL A 1 126 ? -21.989 -5.303 -12.449 1.00 60.00 126 VAL A O 1
ATOM 1020 N N . GLU A 1 127 ? -21.303 -3.708 -13.864 1.00 63.97 127 GLU A N 1
ATOM 1021 C CA . GLU A 1 127 ? -21.315 -2.635 -12.876 1.00 63.97 127 GLU A CA 1
ATOM 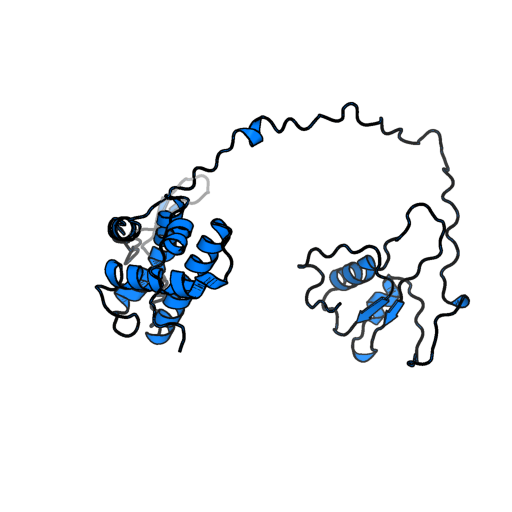1022 C C . GLU A 1 127 ? -22.778 -2.270 -12.596 1.00 63.97 127 GLU A C 1
ATOM 1024 O O . GLU A 1 127 ? -23.521 -1.857 -13.491 1.00 63.97 127 GLU A O 1
ATOM 1029 N N . GLY A 1 128 ? -23.234 -2.479 -11.361 1.00 68.06 128 GLY A N 1
ATOM 1030 C CA . GLY A 1 128 ? -24.588 -2.102 -10.974 1.00 68.06 128 GLY A CA 1
ATOM 1031 C C . GLY A 1 128 ? -24.727 -0.579 -10.926 1.00 68.06 128 GLY A C 1
ATOM 1032 O O . GLY A 1 128 ? -23.936 0.090 -10.267 1.00 68.06 128 GLY A O 1
ATOM 1033 N N . ASP A 1 129 ? -25.749 -0.030 -11.590 1.00 78.50 129 ASP A N 1
ATOM 1034 C CA . ASP A 1 129 ? -26.104 1.392 -11.498 1.00 78.50 129 ASP A CA 1
ATOM 1035 C C . ASP A 1 129 ? -27.102 1.598 -10.349 1.00 78.50 129 ASP A C 1
ATOM 1037 O O . ASP A 1 129 ? -28.248 1.139 -10.400 1.00 78.50 129 ASP A O 1
ATOM 1041 N N . TYR A 1 130 ? -26.670 2.278 -9.287 1.00 80.50 130 TYR A N 1
ATOM 1042 C CA . TYR A 1 130 ? -27.431 2.450 -8.050 1.00 80.50 130 TYR A CA 1
ATOM 1043 C C . TYR A 1 130 ? -27.798 3.925 -7.802 1.00 80.50 130 TYR A C 1
ATOM 1045 O O . TYR A 1 130 ? -27.194 4.585 -6.952 1.00 80.50 130 TYR A O 1
ATOM 1053 N N . PRO A 1 131 ? -28.853 4.457 -8.450 1.00 75.75 131 PRO A N 1
ATOM 1054 C CA . PRO A 1 131 ? -29.319 5.831 -8.226 1.00 75.75 131 PRO A CA 1
ATOM 1055 C C . PRO A 1 131 ? -29.840 6.088 -6.802 1.00 75.75 131 PRO A C 1
ATOM 1057 O O . PRO A 1 131 ? -29.886 7.229 -6.357 1.00 75.75 131 PRO A O 1
ATOM 1060 N N . ASN A 1 132 ? -30.217 5.035 -6.065 1.00 80.62 132 ASN A N 1
ATOM 1061 C CA . ASN A 1 132 ? -30.679 5.103 -4.672 1.00 80.62 132 ASN A CA 1
ATOM 1062 C C . ASN A 1 132 ? -29.640 4.535 -3.687 1.00 80.62 132 ASN A C 1
ATOM 1064 O O . ASN A 1 132 ? -30.003 3.817 -2.750 1.00 80.62 132 ASN A O 1
ATOM 1068 N N . TRP A 1 133 ? -28.354 4.818 -3.903 1.00 80.12 133 TRP A N 1
ATOM 1069 C CA . TRP A 1 133 ? -27.261 4.305 -3.070 1.00 80.12 133 TRP A CA 1
ATOM 1070 C C . TRP A 1 133 ? -27.435 4.626 -1.571 1.00 80.12 133 TRP A C 1
ATOM 1072 O O . TRP A 1 133 ? -27.108 3.787 -0.736 1.00 80.12 133 TRP A O 1
ATOM 1082 N N . GLU A 1 134 ? -28.051 5.761 -1.210 1.00 79.00 134 GLU A N 1
ATOM 1083 C CA . GLU A 1 134 ? -28.337 6.136 0.189 1.00 79.00 134 GLU A CA 1
ATOM 1084 C C . GLU A 1 134 ? -29.178 5.062 0.918 1.00 79.00 134 GLU A C 1
ATOM 1086 O O . GLU A 1 134 ? -28.860 4.657 2.037 1.00 79.00 134 GLU A O 1
ATOM 1091 N N . LYS A 1 135 ? -30.210 4.510 0.259 1.00 80.50 135 LYS A N 1
ATOM 1092 C CA . LYS A 1 135 ? -31.048 3.434 0.829 1.00 80.50 135 LYS A CA 1
ATOM 1093 C C . LYS A 1 135 ? -30.279 2.123 0.975 1.00 80.50 135 LYS A C 1
ATOM 1095 O O . LYS A 1 135 ? -30.547 1.335 1.880 1.00 80.50 135 LYS A O 1
ATOM 1100 N N . ILE A 1 136 ? -29.331 1.884 0.072 1.00 79.19 136 ILE A N 1
ATOM 1101 C CA . ILE A 1 136 ? -28.485 0.693 0.084 1.00 79.19 136 ILE A CA 1
ATOM 1102 C C . ILE A 1 136 ? -27.517 0.749 1.263 1.00 79.19 136 ILE A C 1
ATOM 1104 O O . ILE A 1 136 ? -27.412 -0.241 1.985 1.00 79.19 136 ILE A O 1
ATOM 1108 N N . LEU A 1 137 ? -26.901 1.902 1.526 1.00 80.81 137 LEU A N 1
ATOM 1109 C CA . LEU A 1 137 ? -26.073 2.090 2.718 1.00 80.81 137 LEU A CA 1
ATOM 1110 C C . LEU A 1 137 ? -26.880 1.866 3.998 1.00 80.81 137 LEU A C 1
ATOM 1112 O O . LEU A 1 137 ? -26.459 1.122 4.880 1.00 80.81 137 LEU A O 1
ATOM 1116 N N . GLN A 1 138 ? -28.093 2.417 4.070 1.00 78.88 138 GLN A N 1
ATOM 1117 C CA . GLN A 1 138 ? -28.969 2.230 5.228 1.00 78.88 138 GLN A CA 1
ATOM 1118 C C . GLN A 1 138 ? -29.380 0.768 5.457 1.00 78.88 138 GLN A C 1
ATOM 1120 O O . GLN A 1 138 ? -29.656 0.398 6.602 1.00 78.88 138 GLN A O 1
ATOM 1125 N N . SER A 1 139 ? -29.399 -0.057 4.405 1.00 81.81 139 SER A N 1
ATOM 1126 C CA . SER A 1 139 ? -29.718 -1.487 4.493 1.00 81.81 139 SER A CA 1
ATOM 1127 C C . SER A 1 139 ? -28.599 -2.342 5.093 1.00 81.81 139 SER A C 1
ATOM 1129 O O . SER A 1 139 ? -28.860 -3.476 5.490 1.00 81.81 139 SER A O 1
ATOM 1131 N N . PHE A 1 140 ? -27.372 -1.821 5.188 1.00 81.75 140 PHE A N 1
ATOM 1132 C CA . PHE A 1 140 ? -26.260 -2.566 5.767 1.00 81.75 140 PHE A CA 1
ATOM 1133 C C . PHE A 1 140 ? -26.465 -2.782 7.268 1.00 81.75 140 PHE A C 1
ATOM 1135 O O . PHE A 1 140 ? -26.720 -1.843 8.029 1.00 81.75 140 PHE A O 1
ATOM 1142 N N . GLN A 1 141 ? -26.347 -4.044 7.677 1.00 75.62 141 GLN A N 1
ATOM 1143 C CA . GLN A 1 141 ? -26.423 -4.480 9.064 1.00 75.62 141 GLN A CA 1
ATOM 1144 C C . GLN A 1 141 ? -25.035 -4.924 9.515 1.00 75.62 141 GLN A C 1
ATOM 1146 O O . GLN A 1 141 ? -24.352 -5.671 8.814 1.00 75.62 141 GLN A O 1
ATOM 1151 N N . TYR A 1 142 ? -24.623 -4.461 10.689 1.00 78.00 142 TYR A N 1
ATOM 1152 C CA . TYR A 1 142 ? -23.393 -4.894 11.337 1.00 78.00 142 TYR A CA 1
ATOM 1153 C C . TYR A 1 142 ? -23.791 -5.725 12.551 1.00 78.00 142 TYR A C 1
ATOM 1155 O O . TYR A 1 142 ? -24.510 -5.240 13.420 1.00 78.00 142 TYR A O 1
ATOM 1163 N N . ALA A 1 143 ? -23.401 -6.999 12.555 1.00 69.19 143 ALA A N 1
ATOM 1164 C CA . ALA A 1 143 ? -23.680 -7.898 13.668 1.00 69.19 143 ALA A CA 1
ATOM 1165 C C . ALA A 1 143 ? -22.846 -7.518 14.897 1.00 69.19 143 ALA A C 1
ATOM 1167 O O . ALA A 1 143 ? -21.723 -7.043 14.749 1.00 69.19 143 ALA A O 1
ATOM 1168 N N . GLU A 1 144 ? -23.366 -7.790 16.093 1.00 64.25 144 GLU A N 1
ATOM 1169 C CA . GLU A 1 144 ? -22.612 -7.624 17.335 1.00 64.25 144 GLU A CA 1
ATOM 1170 C C . GLU A 1 144 ? -21.391 -8.558 17.336 1.00 64.25 144 GLU A C 1
ATOM 1172 O O . GLU A 1 144 ? -21.508 -9.776 17.171 1.00 64.25 144 GLU A O 1
ATOM 1177 N N . VAL A 1 145 ? -20.195 -7.989 17.500 1.00 58.44 145 VAL A N 1
ATOM 1178 C CA . VAL A 1 145 ? -18.963 -8.779 17.619 1.00 58.44 145 VAL A CA 1
ATOM 1179 C C . VAL A 1 145 ? -18.891 -9.344 19.029 1.00 58.44 145 VAL A C 1
ATOM 1181 O O . VAL A 1 145 ? -18.677 -8.610 19.992 1.00 58.44 145 VAL A O 1
ATOM 1184 N N . VAL A 1 146 ? -19.043 -10.662 19.147 1.00 56.84 146 VAL A N 1
ATOM 1185 C CA . VAL A 1 146 ? -18.865 -11.373 20.416 1.00 56.84 146 VAL A CA 1
ATOM 1186 C C . VAL A 1 146 ? -17.374 -11.413 20.751 1.00 56.84 146 VAL A C 1
ATOM 1188 O O . VAL A 1 146 ? -16.575 -11.996 20.018 1.00 56.84 146 VAL A O 1
ATOM 1191 N N . GLU A 1 147 ? -16.991 -10.787 21.861 1.00 51.66 147 GLU A N 1
ATOM 1192 C CA . GLU A 1 147 ? -15.628 -10.833 22.386 1.00 51.66 147 GLU A CA 1
ATOM 1193 C C . GLU A 1 147 ? -15.519 -11.903 23.475 1.00 51.66 147 GLU A C 1
ATOM 1195 O O . GLU A 1 147 ? -16.349 -11.980 24.383 1.00 51.66 147 GLU A O 1
ATOM 1200 N N . ILE A 1 148 ? -14.470 -12.727 23.402 1.00 56.62 148 ILE A N 1
ATOM 1201 C CA . ILE A 1 148 ? -14.101 -13.616 24.505 1.00 56.62 148 ILE A CA 1
ATOM 1202 C C . ILE A 1 148 ? -13.482 -12.730 25.586 1.00 56.62 148 ILE A C 1
ATOM 1204 O O . ILE A 1 148 ? -12.289 -12.437 25.557 1.00 56.62 148 ILE A O 1
ATOM 1208 N N . SER A 1 149 ? -14.315 -12.278 26.523 1.00 54.31 149 SER A N 1
ATOM 1209 C CA . SER A 1 149 ? -13.915 -11.389 27.619 1.00 54.31 149 SER A CA 1
ATOM 1210 C C . SER A 1 149 ? -12.885 -12.024 28.551 1.00 54.31 149 SER A C 1
ATOM 1212 O O . SER A 1 149 ? -12.078 -11.325 29.164 1.00 54.31 149 SER A O 1
ATOM 1214 N N . ARG A 1 150 ? -12.903 -13.355 28.669 1.00 48.56 150 ARG A N 1
ATOM 1215 C CA . ARG A 1 150 ? -11.995 -14.103 29.531 1.00 48.56 150 ARG A CA 1
ATOM 1216 C C . ARG A 1 150 ? -11.870 -15.548 29.065 1.00 48.56 150 ARG A C 1
ATOM 1218 O O . ARG A 1 150 ? -12.864 -16.188 28.738 1.00 48.56 150 ARG A O 1
ATOM 1225 N N . VAL A 1 151 ? -10.645 -16.065 29.080 1.00 58.03 151 VAL A N 1
ATOM 1226 C CA . VAL A 1 151 ? -10.366 -17.498 28.941 1.00 58.03 151 VAL A CA 1
ATOM 1227 C C . VAL A 1 151 ? -9.959 -18.015 30.315 1.00 58.03 151 VAL A C 1
ATOM 1229 O O . VAL A 1 151 ? -8.913 -17.631 30.835 1.00 58.03 151 VAL A O 1
ATOM 1232 N N . GLU A 1 152 ? -10.795 -18.858 30.913 1.00 58.38 152 GLU A N 1
ATOM 1233 C CA . GLU A 1 152 ? -10.474 -19.578 32.146 1.00 58.38 152 GLU A CA 1
ATOM 1234 C C . GLU A 1 152 ? -10.046 -21.003 31.775 1.00 58.38 152 GLU A C 1
ATOM 1236 O O . GLU A 1 152 ? -10.768 -21.726 31.090 1.00 58.38 152 GLU A O 1
ATOM 1241 N N . ILE A 1 153 ? -8.833 -21.396 32.169 1.00 65.69 153 ILE A N 1
ATOM 1242 C CA . ILE A 1 153 ? -8.348 -22.766 31.987 1.00 65.69 153 ILE A CA 1
ATOM 1243 C C . ILE A 1 153 ? -8.777 -23.541 33.232 1.00 65.69 153 ILE A C 1
ATOM 1245 O O . ILE A 1 153 ? -8.280 -23.252 34.312 1.00 65.69 153 ILE A O 1
ATOM 1249 N N . GLU A 1 154 ? -9.692 -24.505 33.106 1.00 60.31 154 GLU A N 1
ATOM 1250 C CA . GLU A 1 154 ? -10.139 -25.318 34.253 1.00 60.31 154 GLU A CA 1
ATOM 1251 C C . GLU A 1 154 ? -9.132 -26.415 34.633 1.00 60.31 154 GLU A C 1
ATOM 1253 O O . GLU A 1 154 ? -8.957 -26.725 35.807 1.00 60.31 154 GLU A O 1
ATOM 1258 N N . SER A 1 155 ? -8.460 -27.032 33.654 1.00 55.56 155 SER A N 1
ATOM 1259 C CA . SER A 1 155 ? -7.435 -28.052 33.909 1.00 55.56 155 SER A CA 1
ATOM 1260 C C . SER A 1 155 ? -6.511 -28.245 32.710 1.00 55.56 155 SER A C 1
ATOM 1262 O O . SER A 1 155 ? -6.914 -28.068 31.559 1.00 55.56 155 SER A O 1
ATOM 1264 N N . VAL A 1 156 ? -5.268 -28.653 32.970 1.00 67.94 156 VAL A N 1
ATOM 1265 C CA . VAL A 1 156 ? -4.312 -29.029 31.923 1.00 67.94 156 VAL A CA 1
ATOM 1266 C C . VAL A 1 156 ? -4.103 -30.542 31.982 1.00 67.94 156 VAL A C 1
ATOM 1268 O O . VAL A 1 156 ? -3.602 -31.073 32.972 1.00 67.94 156 VAL A O 1
ATOM 1271 N N . ARG A 1 157 ? -4.493 -31.262 30.921 1.00 61.94 157 ARG A N 1
ATOM 1272 C CA . ARG A 1 157 ? -4.229 -32.706 30.791 1.00 61.94 157 ARG A CA 1
ATOM 1273 C C . ARG A 1 157 ? -2.882 -32.930 30.109 1.00 61.94 157 ARG A C 1
ATOM 1275 O O . ARG A 1 157 ? -2.768 -32.786 28.894 1.00 61.94 157 ARG A O 1
ATOM 1282 N N . GLY A 1 158 ? -1.874 -33.317 30.883 1.00 58.44 158 GLY A N 1
ATOM 1283 C CA . GLY A 1 158 ? -0.575 -33.738 30.369 1.00 58.44 158 GLY A CA 1
ATOM 1284 C C . GLY A 1 158 ? -0.572 -35.233 30.057 1.00 58.44 158 GLY A C 1
ATOM 1285 O O . GLY A 1 158 ? -0.858 -36.054 30.926 1.00 58.44 158 GLY A O 1
ATOM 1286 N N . LYS A 1 159 ? -0.232 -35.617 28.822 1.00 64.81 159 LYS A N 1
ATOM 1287 C CA . LYS A 1 159 ? 0.012 -37.022 28.460 1.00 64.81 159 LYS A CA 1
ATOM 1288 C C . LYS A 1 159 ? 1.513 -37.237 28.299 1.00 64.81 159 LYS A C 1
ATOM 1290 O O . LYS A 1 159 ? 2.120 -36.665 27.395 1.00 64.81 159 LYS A O 1
ATOM 1295 N N . ARG A 1 160 ? 2.123 -38.058 29.160 1.00 59.16 160 ARG A N 1
ATOM 1296 C CA . ARG A 1 160 ? 3.541 -38.422 29.008 1.00 59.16 160 ARG A CA 1
ATOM 1297 C C . ARG A 1 160 ? 3.681 -39.372 27.814 1.00 59.16 160 ARG A C 1
ATOM 1299 O O . ARG A 1 160 ? 2.963 -40.361 27.721 1.00 59.16 160 ARG A O 1
ATOM 1306 N N . LEU A 1 161 ? 4.598 -39.065 26.893 1.00 60.09 161 LEU A N 1
ATOM 1307 C CA . LEU A 1 161 ? 4.837 -39.837 25.659 1.00 60.09 161 LEU A CA 1
ATOM 1308 C C . LEU A 1 161 ? 5.632 -41.142 25.888 1.00 60.09 161 LEU A C 1
ATOM 1310 O O . LEU A 1 161 ? 6.036 -41.798 24.930 1.00 60.09 161 LEU A O 1
ATOM 1314 N N . THR A 1 162 ? 5.882 -41.530 27.141 1.00 59.12 162 THR A N 1
ATOM 1315 C CA . THR A 1 162 ? 6.514 -42.809 27.490 1.00 59.12 162 THR A CA 1
ATOM 1316 C C . THR A 1 162 ? 5.497 -43.959 27.490 1.00 59.12 162 THR A C 1
ATOM 1318 O O . THR A 1 162 ? 4.289 -43.742 27.567 1.00 59.12 162 THR A O 1
ATOM 1321 N N . LYS A 1 163 ? 6.003 -45.199 27.377 1.00 57.88 163 LYS A N 1
ATOM 1322 C CA . LYS A 1 163 ? 5.251 -46.438 27.072 1.00 57.88 163 LYS A CA 1
ATOM 1323 C C . LYS A 1 163 ? 4.013 -46.733 27.937 1.00 57.88 163 LYS A C 1
ATOM 1325 O O . LYS A 1 163 ? 3.173 -47.499 27.483 1.00 57.88 163 LYS A O 1
ATOM 1330 N N . ASP A 1 164 ? 3.866 -46.111 29.104 1.00 59.44 164 ASP A N 1
ATOM 1331 C CA . ASP A 1 164 ? 2.803 -46.440 30.063 1.00 59.44 164 ASP A CA 1
ATOM 1332 C C . ASP A 1 164 ? 1.581 -45.505 30.030 1.00 59.44 164 ASP A C 1
ATOM 1334 O O . ASP A 1 164 ? 0.663 -45.672 30.824 1.00 59.44 164 ASP A O 1
ATOM 1338 N N . GLY A 1 165 ? 1.509 -44.540 29.105 1.00 54.97 165 GLY A N 1
ATOM 1339 C CA . GLY A 1 165 ? 0.241 -43.881 28.744 1.00 54.97 165 GLY A CA 1
ATOM 1340 C C . GLY A 1 165 ? -0.493 -43.112 29.856 1.00 54.97 165 GLY A C 1
ATOM 1341 O O . GLY A 1 165 ? -1.660 -42.765 29.671 1.00 54.97 165 GLY A O 1
ATOM 1342 N N . PHE A 1 166 ? 0.161 -42.822 30.982 1.00 52.56 166 PHE A N 1
ATOM 1343 C CA . PHE A 1 166 ? -0.442 -42.109 32.106 1.00 52.56 166 PHE A CA 1
ATOM 1344 C C . PHE A 1 166 ? -0.816 -40.664 31.730 1.00 52.56 166 PHE A C 1
ATOM 1346 O O . PHE A 1 166 ? 0.009 -39.891 31.230 1.00 52.56 166 PHE A O 1
ATOM 1353 N N . THR A 1 167 ? -2.075 -40.306 31.991 1.00 55.81 167 THR A N 1
ATOM 1354 C CA . THR A 1 167 ? -2.602 -38.939 31.910 1.00 55.81 167 THR A CA 1
ATOM 1355 C C . THR A 1 167 ? -2.559 -38.288 33.284 1.00 55.81 167 THR A C 1
ATOM 1357 O O . THR A 1 167 ? -3.213 -38.759 34.212 1.00 55.81 167 THR A O 1
ATOM 1360 N N . GLU A 1 168 ? -1.803 -37.203 33.400 1.00 58.03 168 GLU A N 1
ATOM 1361 C CA . GLU A 1 168 ? -1.667 -36.396 34.610 1.00 58.03 168 GLU A CA 1
ATOM 1362 C C . GLU A 1 168 ? -2.570 -35.161 34.465 1.00 58.03 168 GLU A C 1
ATOM 1364 O O . GLU A 1 168 ? -2.486 -34.436 33.470 1.00 58.03 168 GLU A O 1
ATOM 1369 N N . ILE A 1 169 ? -3.493 -34.965 35.409 1.00 60.19 169 ILE A N 1
ATOM 1370 C CA . ILE A 1 169 ? -4.352 -33.776 35.467 1.00 60.19 169 ILE A CA 1
ATOM 1371 C C . ILE A 1 169 ? -3.646 -32.788 36.388 1.00 60.19 169 ILE A C 1
ATOM 1373 O O . ILE A 1 169 ? -3.508 -33.056 37.579 1.00 60.19 169 ILE A O 1
ATOM 1377 N N . VAL A 1 170 ? -3.168 -31.684 35.823 1.00 63.41 170 VAL A N 1
ATOM 1378 C CA . VAL A 1 170 ? -2.479 -30.625 36.565 1.00 63.41 170 VAL A CA 1
ATOM 1379 C C . VAL A 1 170 ? -3.471 -29.495 36.834 1.00 63.41 170 VAL A C 1
ATOM 1381 O O . VAL A 1 170 ? -4.268 -29.144 35.955 1.00 63.41 170 VAL A O 1
ATOM 1384 N N . GLU A 1 171 ? -3.430 -28.951 38.053 1.00 54.59 171 GLU A N 1
ATOM 1385 C CA . GLU A 1 171 ? -4.200 -27.763 38.428 1.00 54.59 171 GLU A CA 1
ATOM 1386 C C . GLU A 1 171 ? -3.869 -26.590 37.495 1.00 54.59 171 GLU A C 1
ATOM 1388 O O . GLU A 1 171 ? -2.732 -26.463 37.022 1.00 54.59 171 GLU A O 1
ATOM 1393 N N . PRO A 1 172 ? -4.859 -25.742 37.181 1.00 55.84 172 PRO A N 1
ATOM 1394 C CA . PRO A 1 172 ? -4.634 -24.633 36.278 1.00 55.84 172 PRO A CA 1
ATOM 1395 C C . PRO A 1 172 ? -3.615 -23.647 36.871 1.00 55.84 172 PRO A C 1
ATOM 1397 O O . PRO A 1 172 ? -3.580 -23.443 38.086 1.00 55.84 172 PRO A O 1
ATOM 1400 N N . PRO A 1 173 ? -2.764 -23.028 36.035 1.00 64.88 173 PRO A N 1
ATOM 1401 C CA . PRO A 1 173 ? -1.815 -22.026 36.504 1.00 64.88 173 PRO A CA 1
ATOM 1402 C C . PRO A 1 173 ? -2.560 -20.867 37.186 1.00 64.88 173 PRO A C 1
ATOM 1404 O O . PRO A 1 173 ? -3.544 -20.363 36.648 1.00 64.88 173 PRO A O 1
ATOM 1407 N N . ALA A 1 174 ? -2.076 -20.442 38.362 1.00 60.00 174 ALA A N 1
ATOM 1408 C CA . ALA A 1 174 ? -2.713 -19.416 39.202 1.00 60.00 174 ALA A CA 1
ATOM 1409 C C . ALA A 1 174 ? -2.920 -18.070 38.481 1.00 60.00 174 ALA A C 1
ATOM 1411 O O . ALA A 1 174 ? -3.849 -17.329 38.791 1.00 60.00 174 ALA A O 1
ATOM 1412 N N . GLU A 1 175 ? -2.082 -17.785 37.486 1.00 54.41 175 GLU A N 1
ATOM 1413 C CA . GLU A 1 175 ? -2.221 -16.659 36.577 1.00 54.41 175 GLU A CA 1
ATOM 1414 C C . GLU A 1 175 ? -2.063 -17.188 35.152 1.00 54.41 175 GLU A C 1
ATOM 1416 O O . GLU A 1 175 ? -0.966 -17.518 34.699 1.00 54.41 175 GLU A O 1
ATOM 1421 N N . VAL A 1 176 ? -3.171 -17.279 34.417 1.00 53.62 176 VAL A N 1
ATOM 1422 C CA . VAL A 1 176 ? -3.070 -17.241 32.959 1.00 53.62 176 VAL A CA 1
ATOM 1423 C C . VAL A 1 176 ? -2.606 -15.818 32.647 1.00 53.62 176 VAL A C 1
ATOM 1425 O O . VAL A 1 176 ? -3.264 -14.889 33.129 1.00 53.62 176 VAL A O 1
ATOM 1428 N N . PRO A 1 177 ? -1.509 -15.596 31.895 1.00 48.88 177 PRO A N 1
ATOM 1429 C CA . PRO A 1 177 ? -1.200 -14.273 31.388 1.00 48.88 177 PRO A CA 1
ATOM 1430 C C . PRO A 1 177 ? -2.352 -13.902 30.460 1.00 48.88 177 PRO A C 1
ATOM 1432 O O . PRO A 1 177 ? -2.365 -14.230 29.274 1.00 48.88 177 PRO A O 1
ATOM 1435 N N . THR A 1 178 ? -3.374 -13.266 31.025 1.00 47.16 178 THR A N 1
ATOM 1436 C CA . THR A 1 178 ? -4.314 -12.495 30.246 1.00 47.16 178 THR A CA 1
ATOM 1437 C C . THR A 1 178 ? -3.419 -11.499 29.546 1.00 47.16 178 THR A C 1
ATOM 1439 O O . THR A 1 178 ? -2.735 -10.694 30.179 1.00 47.16 178 THR A O 1
ATOM 1442 N N . ALA A 1 179 ? -3.339 -11.606 28.224 1.00 43.41 179 ALA A N 1
ATOM 1443 C CA . ALA A 1 179 ? -2.893 -10.497 27.414 1.00 43.41 179 ALA A CA 1
ATOM 1444 C C . ALA A 1 179 ? -3.950 -9.400 27.592 1.00 43.41 179 ALA A C 1
ATOM 1446 O O . ALA A 1 179 ? -4.741 -9.133 26.695 1.00 43.41 179 ALA A O 1
ATOM 1447 N N . ASN A 1 180 ? -3.995 -8.798 28.783 1.00 44.78 180 ASN A N 1
ATOM 1448 C CA . ASN A 1 180 ? -4.644 -7.541 29.054 1.00 44.78 180 ASN A CA 1
ATOM 1449 C C . ASN A 1 180 ? -3.833 -6.510 28.274 1.00 44.78 180 ASN A C 1
ATOM 1451 O O . ASN A 1 180 ? -3.077 -5.724 28.832 1.00 44.78 180 ASN A O 1
ATOM 1455 N N . ARG A 1 181 ? -4.033 -6.488 26.955 1.00 45.25 181 ARG A N 1
ATOM 1456 C CA . ARG A 1 181 ? -4.006 -5.248 26.194 1.00 45.25 181 ARG A CA 1
ATOM 1457 C C . ARG A 1 181 ? -5.285 -4.479 26.527 1.00 45.25 181 ARG A C 1
ATOM 1459 O O . ARG A 1 181 ? -6.047 -4.107 25.645 1.00 45.25 181 ARG A O 1
ATOM 1466 N N . ASN A 1 182 ? -5.495 -4.206 27.813 1.00 47.31 182 ASN A N 1
ATOM 1467 C CA . ASN A 1 182 ? -6.118 -2.953 28.195 1.00 47.31 182 ASN A CA 1
ATOM 1468 C C . ASN A 1 182 ? -5.015 -1.910 28.029 1.00 47.31 182 ASN A C 1
ATOM 1470 O O . ASN A 1 182 ? -4.455 -1.402 28.993 1.00 47.31 182 ASN A O 1
ATOM 1474 N N . GLU A 1 183 ? -4.625 -1.674 26.774 1.00 52.81 183 GLU A N 1
ATOM 1475 C CA . GLU A 1 183 ? -4.101 -0.369 26.436 1.00 52.81 183 GLU A CA 1
ATOM 1476 C C . GLU A 1 183 ? -5.286 0.551 26.718 1.00 52.81 183 GLU A C 1
ATOM 1478 O O . GLU A 1 183 ? -6.339 0.443 26.074 1.00 52.81 183 GLU A O 1
ATOM 1483 N N . ASP A 1 184 ? -5.151 1.376 27.754 1.00 52.22 184 ASP A N 1
ATOM 1484 C CA . ASP A 1 184 ? -5.900 2.617 27.878 1.00 52.22 184 ASP A CA 1
ATOM 1485 C C . ASP A 1 184 ? -5.533 3.450 26.645 1.00 52.22 184 ASP A C 1
ATOM 1487 O O . ASP A 1 184 ? -4.683 4.334 26.692 1.00 52.22 184 ASP A O 1
ATOM 1491 N N . SER A 1 185 ? -6.069 3.059 25.487 1.00 58.69 185 SER A N 1
ATOM 1492 C CA . SER A 1 185 ? -5.849 3.751 24.234 1.00 58.69 185 SER A CA 1
ATOM 1493 C C . SER A 1 185 ? -6.455 5.126 24.426 1.00 58.69 185 SER A C 1
ATOM 1495 O O . SER A 1 185 ? -7.650 5.237 24.724 1.00 58.69 185 SER A O 1
ATOM 1497 N N . ASP A 1 186 ? -5.624 6.156 24.295 1.00 75.62 186 ASP A N 1
ATOM 1498 C CA . ASP A 1 186 ? -6.085 7.528 24.407 1.00 75.62 186 ASP A CA 1
ATOM 1499 C C . ASP A 1 186 ? -7.244 7.727 23.418 1.00 75.62 186 ASP A C 1
ATOM 1501 O O . ASP A 1 186 ? -7.217 7.245 22.278 1.00 75.62 186 ASP A O 1
ATOM 1505 N N . LEU A 1 187 ? -8.298 8.415 23.856 1.00 76.88 187 LEU A N 1
ATOM 1506 C CA . LEU A 1 187 ? -9.472 8.677 23.027 1.00 76.88 187 LEU A CA 1
ATOM 1507 C C . LEU A 1 187 ? -9.052 9.366 21.721 1.00 76.88 187 LEU A C 1
ATOM 1509 O O . LEU A 1 187 ? -9.612 9.091 20.661 1.00 76.88 187 LEU A O 1
ATOM 1513 N N . HIS A 1 188 ? -8.018 10.207 21.782 1.00 80.69 188 HIS A N 1
ATOM 1514 C CA . HIS A 1 188 ? -7.446 10.842 20.605 1.00 80.69 188 HIS A CA 1
ATOM 1515 C C . HIS A 1 188 ? -6.827 9.834 19.621 1.00 80.69 188 HIS A C 1
ATOM 1517 O O . HIS A 1 188 ? -7.108 9.898 18.422 1.00 80.69 188 HIS A O 1
ATOM 1523 N N . GLU A 1 189 ? -6.053 8.866 20.113 1.00 83.00 189 GLU A N 1
ATOM 1524 C CA . GLU A 1 189 ? -5.429 7.826 19.287 1.00 83.00 189 GLU A CA 1
ATOM 1525 C C . GLU A 1 189 ? -6.471 6.915 18.633 1.00 83.00 189 GLU A C 1
ATOM 1527 O O . GLU A 1 189 ? -6.346 6.571 17.456 1.00 83.00 189 GLU A O 1
ATOM 1532 N N . LEU A 1 190 ? -7.540 6.565 19.356 1.00 81.50 190 LEU A N 1
ATOM 1533 C CA . LEU A 1 190 ? -8.643 5.773 18.806 1.00 81.50 190 LEU A CA 1
ATOM 1534 C C . LEU A 1 190 ? -9.387 6.517 17.694 1.00 81.50 190 LEU A C 1
ATOM 1536 O O . LEU A 1 190 ? -9.744 5.913 16.682 1.00 81.50 190 LEU A O 1
ATOM 1540 N N . VAL A 1 191 ? -9.597 7.824 17.852 1.00 83.31 191 VAL A N 1
ATOM 1541 C CA . VAL A 1 191 ? -10.241 8.654 16.827 1.00 83.31 191 VAL A CA 1
ATOM 1542 C C . VAL A 1 191 ? -9.371 8.763 15.579 1.00 83.31 191 VAL A C 1
ATOM 1544 O O . VAL A 1 191 ? -9.880 8.591 14.471 1.00 83.31 191 VAL A O 1
ATOM 1547 N N . GLU A 1 192 ? -8.072 9.017 15.731 1.00 85.19 192 GLU A N 1
ATOM 1548 C CA . GLU A 1 192 ? -7.152 9.083 14.591 1.00 85.19 192 GLU A CA 1
ATOM 1549 C C . GLU A 1 192 ? -7.009 7.722 13.901 1.00 85.19 192 GLU A C 1
ATOM 1551 O O . GLU A 1 192 ? -7.063 7.644 12.672 1.00 85.19 192 GLU A O 1
ATOM 1556 N N . SER A 1 193 ? -6.951 6.635 14.673 1.00 85.38 193 SER A N 1
ATOM 1557 C CA . SER A 1 193 ? -6.961 5.271 14.141 1.00 85.38 193 SER A CA 1
ATOM 1558 C C . SER A 1 193 ? -8.233 4.991 13.341 1.00 85.38 193 SER A C 1
ATOM 1560 O O . SER A 1 193 ? -8.158 4.480 12.224 1.00 85.38 193 SER A O 1
ATOM 1562 N N . LEU A 1 194 ? -9.412 5.374 13.843 1.00 85.88 194 LEU A N 1
ATOM 1563 C CA . LEU A 1 194 ? -10.666 5.212 13.106 1.00 85.88 194 LEU A CA 1
ATOM 1564 C C . LEU A 1 194 ? -10.650 5.994 11.784 1.00 85.88 194 LEU A C 1
ATOM 1566 O O . LEU A 1 194 ? -10.962 5.420 10.742 1.00 85.88 194 LEU A O 1
ATOM 1570 N N . LYS A 1 195 ? -10.241 7.270 11.800 1.00 87.56 195 LYS A N 1
ATOM 1571 C CA . LYS A 1 195 ? -10.146 8.094 10.581 1.00 87.56 195 LYS A CA 1
ATOM 1572 C C . LYS A 1 195 ? -9.185 7.494 9.558 1.00 87.56 195 LYS A C 1
ATOM 1574 O O . LYS A 1 195 ? -9.509 7.452 8.373 1.00 87.56 195 LYS A O 1
ATOM 1579 N N . HIS A 1 196 ? -8.023 7.018 10.006 1.00 89.12 196 HIS A N 1
ATOM 1580 C CA . HIS A 1 196 ? -7.040 6.384 9.133 1.00 89.12 196 HIS A CA 1
ATOM 1581 C C . HIS A 1 196 ? -7.598 5.098 8.514 1.00 89.12 196 HIS A C 1
ATOM 1583 O O . HIS A 1 196 ? -7.586 4.961 7.296 1.00 89.12 196 HIS A O 1
ATOM 1589 N N . ASN A 1 197 ? -8.213 4.226 9.322 1.00 86.56 197 ASN A N 1
ATOM 1590 C CA . ASN A 1 197 ? -8.845 2.999 8.830 1.00 86.56 197 ASN A CA 1
ATOM 1591 C C . ASN A 1 197 ? -9.955 3.292 7.804 1.00 86.56 197 ASN A C 1
ATOM 1593 O O . ASN A 1 197 ? -10.018 2.630 6.771 1.00 86.56 197 ASN A O 1
ATOM 1597 N N . VAL A 1 198 ? -10.825 4.278 8.055 1.00 87.75 198 VAL A N 1
ATOM 1598 C CA . VAL A 1 198 ? -11.891 4.642 7.103 1.00 87.75 198 VAL A CA 1
ATOM 1599 C C . VAL A 1 198 ? -11.303 5.220 5.816 1.00 87.75 198 VAL A C 1
ATOM 1601 O O . VAL A 1 198 ? -11.770 4.882 4.731 1.00 87.75 198 VAL A O 1
ATOM 1604 N N . ARG A 1 199 ? -10.253 6.042 5.910 1.00 88.50 199 ARG A N 1
ATOM 1605 C CA . ARG A 1 199 ? -9.547 6.583 4.743 1.00 88.50 199 ARG A CA 1
ATOM 1606 C C . ARG A 1 199 ? -8.891 5.487 3.908 1.00 88.50 199 ARG A C 1
ATOM 1608 O O . ARG A 1 199 ? -8.977 5.546 2.685 1.00 88.50 199 ARG A O 1
ATOM 1615 N N . ASP A 1 200 ? -8.275 4.501 4.546 1.00 88.06 200 ASP A N 1
ATOM 1616 C CA . ASP A 1 200 ? -7.638 3.378 3.858 1.00 88.06 200 ASP A CA 1
ATOM 1617 C C . ASP A 1 200 ? -8.673 2.496 3.155 1.00 88.06 200 ASP A C 1
ATOM 1619 O O . ASP A 1 200 ? -8.483 2.129 1.997 1.00 88.06 200 ASP A O 1
ATOM 1623 N N . VAL A 1 201 ? -9.807 2.217 3.812 1.00 87.38 201 VAL A N 1
ATOM 1624 C CA . VAL A 1 201 ? -10.937 1.507 3.188 1.00 87.38 201 VAL A CA 1
ATOM 1625 C C . VAL A 1 201 ? -11.482 2.304 2.002 1.00 87.38 201 VAL A C 1
ATOM 1627 O O . VAL A 1 201 ? -11.704 1.733 0.937 1.00 87.38 201 VAL A O 1
ATOM 1630 N N . ALA A 1 202 ? -11.642 3.621 2.150 1.00 86.12 202 ALA A N 1
ATOM 1631 C CA . ALA A 1 202 ? -12.104 4.494 1.076 1.00 86.12 202 ALA A CA 1
ATOM 1632 C C . ALA A 1 202 ? -11.158 4.460 -0.135 1.00 86.12 202 ALA A C 1
ATOM 1634 O O . ALA A 1 202 ? -11.604 4.315 -1.270 1.00 86.12 202 ALA A O 1
ATOM 1635 N N . ALA A 1 203 ? -9.849 4.561 0.108 1.00 86.12 203 ALA A N 1
ATOM 1636 C CA . ALA A 1 203 ? -8.834 4.530 -0.937 1.00 86.12 203 ALA A CA 1
ATOM 1637 C C . ALA A 1 203 ? -8.767 3.167 -1.643 1.00 86.12 203 ALA A C 1
ATOM 1639 O O . ALA A 1 203 ? -8.644 3.127 -2.865 1.00 86.12 203 ALA A O 1
ATOM 1640 N N . ALA A 1 204 ? -8.879 2.067 -0.893 1.00 86.38 204 ALA A N 1
ATOM 1641 C CA . ALA A 1 204 ? -8.884 0.720 -1.456 1.00 86.38 204 ALA A CA 1
ATOM 1642 C C . ALA A 1 204 ? -10.102 0.484 -2.362 1.00 86.38 204 ALA A C 1
ATOM 1644 O O . ALA A 1 204 ? -9.939 0.022 -3.486 1.00 86.38 204 ALA A O 1
ATOM 1645 N N . LEU A 1 205 ? -11.301 0.860 -1.907 1.00 85.12 205 LEU A N 1
ATOM 1646 C CA . LEU A 1 205 ? -12.533 0.697 -2.683 1.00 85.12 205 LEU A CA 1
ATOM 1647 C C . LEU A 1 205 ? -12.552 1.569 -3.950 1.00 85.12 205 LEU A C 1
ATOM 1649 O O . LEU A 1 205 ? -13.014 1.119 -4.992 1.00 85.12 205 LEU A O 1
ATOM 1653 N N . LEU A 1 206 ? -12.014 2.793 -3.894 1.00 85.69 206 LEU A N 1
ATOM 1654 C CA . LEU A 1 206 ? -11.877 3.638 -5.089 1.00 85.69 206 LEU A CA 1
ATOM 1655 C C . LEU A 1 206 ? -10.893 3.050 -6.102 1.00 85.69 206 LEU A C 1
ATOM 1657 O O . LEU A 1 206 ? -11.148 3.108 -7.300 1.00 85.69 206 LEU A O 1
ATOM 1661 N N . ALA A 1 207 ? -9.783 2.483 -5.625 1.00 84.56 207 ALA A N 1
ATOM 1662 C CA . ALA A 1 207 ? -8.803 1.840 -6.490 1.00 84.56 207 ALA A CA 1
ATOM 1663 C C . ALA A 1 207 ? -9.361 0.571 -7.157 1.00 84.56 207 ALA A C 1
ATOM 1665 O O . ALA A 1 207 ? -9.053 0.327 -8.321 1.00 84.56 207 ALA A O 1
ATOM 1666 N N . GLU A 1 208 ? -10.183 -0.206 -6.444 1.00 82.00 208 GLU A N 1
ATOM 1667 C CA . GLU A 1 208 ? -10.869 -1.391 -6.982 1.00 82.00 208 GLU A CA 1
ATOM 1668 C C . GLU A 1 208 ? -11.845 -1.026 -8.115 1.00 82.00 208 GLU A C 1
ATOM 1670 O O . GLU A 1 208 ? -11.825 -1.683 -9.152 1.00 82.00 208 GLU A O 1
ATOM 1675 N N . ASP A 1 209 ? -12.604 0.067 -7.975 1.00 79.44 209 ASP A N 1
ATOM 1676 C CA . ASP A 1 209 ? -13.512 0.581 -9.018 1.00 79.44 209 ASP A CA 1
ATOM 1677 C C . ASP A 1 209 ? -12.781 1.421 -10.100 1.00 79.44 209 ASP A C 1
ATOM 1679 O O . ASP A 1 209 ? -13.412 2.031 -10.963 1.00 79.44 209 ASP A O 1
ATOM 1683 N N . GLY A 1 210 ? -11.442 1.495 -10.073 1.00 79.62 210 GLY A N 1
ATOM 1684 C CA . GLY A 1 210 ? -10.646 2.224 -11.072 1.00 79.62 210 GLY A CA 1
ATOM 1685 C C . GLY A 1 210 ? -10.783 3.753 -11.013 1.00 79.62 210 GLY A C 1
ATOM 1686 O O . GLY A 1 210 ? -10.458 4.454 -11.975 1.00 79.62 210 GLY A O 1
ATOM 1687 N N . ILE A 1 211 ? -11.255 4.294 -9.889 1.00 79.44 211 ILE A N 1
ATOM 1688 C CA . ILE A 1 211 ? -11.548 5.715 -9.711 1.00 79.44 211 ILE A CA 1
ATOM 1689 C C . ILE A 1 211 ? -10.341 6.437 -9.103 1.00 79.44 211 ILE A C 1
ATOM 1691 O O . ILE A 1 211 ? -9.757 6.021 -8.102 1.00 79.44 211 ILE A O 1
ATOM 1695 N N . GLY A 1 212 ? -9.969 7.568 -9.706 1.00 76.12 212 GLY A N 1
ATOM 1696 C CA . GLY A 1 212 ? -8.853 8.393 -9.246 1.00 76.12 212 GLY A CA 1
ATOM 1697 C C . GLY A 1 212 ? -9.056 8.987 -7.845 1.00 76.12 212 GLY A C 1
ATOM 1698 O O . GLY A 1 212 ? -10.172 9.227 -7.387 1.00 76.12 212 GLY A O 1
ATOM 1699 N N . SER A 1 213 ? -7.948 9.325 -7.181 1.00 77.81 213 SER A N 1
ATOM 1700 C CA . SER A 1 213 ? -7.919 9.862 -5.809 1.00 77.81 213 SER A CA 1
ATOM 1701 C C . SER A 1 213 ? -8.594 11.230 -5.619 1.00 77.81 213 SER A C 1
ATOM 1703 O O . SER A 1 213 ? -8.718 11.689 -4.484 1.00 77.81 213 SER A O 1
ATOM 1705 N N . HIS A 1 214 ? -9.042 11.880 -6.697 1.00 80.38 214 HIS A N 1
ATOM 1706 C CA . HIS A 1 214 ? -9.736 13.169 -6.658 1.00 80.38 214 HIS A CA 1
ATOM 1707 C C . HIS A 1 214 ? -11.039 13.106 -5.843 1.00 80.38 214 HIS A C 1
ATOM 1709 O O . HIS A 1 214 ? -11.329 14.013 -5.067 1.00 80.38 214 HIS A O 1
ATOM 1715 N N . GLU A 1 215 ? -11.774 11.995 -5.936 1.00 79.25 215 GLU A N 1
ATOM 1716 C CA . GLU A 1 215 ? -13.066 11.812 -5.256 1.00 79.25 215 GLU A CA 1
ATOM 1717 C C . GLU A 1 215 ? -12.931 11.240 -3.832 1.00 79.25 215 GLU A C 1
ATOM 1719 O O . GLU A 1 215 ? -13.926 11.040 -3.131 1.00 79.25 215 GLU A O 1
ATOM 1724 N N . LEU A 1 216 ? -11.694 11.019 -3.360 1.00 84.75 216 LEU A N 1
ATOM 1725 C CA . LEU A 1 216 ? -11.417 10.452 -2.038 1.00 84.75 216 LEU A CA 1
ATOM 1726 C C . LEU A 1 216 ? -12.027 11.289 -0.912 1.00 84.75 216 LEU A C 1
ATOM 1728 O O . LEU A 1 216 ? -12.531 10.726 0.053 1.00 84.75 216 LEU A O 1
ATOM 1732 N N . GLY A 1 217 ? -11.995 12.620 -1.026 1.00 84.38 217 GLY A N 1
ATOM 1733 C CA . GLY A 1 217 ? -12.547 13.510 -0.003 1.00 84.38 217 GLY A CA 1
ATOM 1734 C C . GLY A 1 217 ? -14.060 13.360 0.154 1.00 84.38 217 GLY A C 1
ATOM 1735 O O . GLY A 1 217 ? -14.554 13.251 1.276 1.00 84.38 217 GLY A O 1
ATOM 1736 N N . TYR A 1 218 ? -14.790 13.302 -0.964 1.00 84.56 218 TYR A N 1
ATOM 1737 C CA . TYR A 1 218 ? -16.238 13.106 -0.954 1.00 84.56 218 TYR A CA 1
ATOM 1738 C C . TYR A 1 218 ? -16.599 11.717 -0.425 1.00 84.56 218 TYR A C 1
ATOM 1740 O O . TYR A 1 218 ? -17.376 11.597 0.522 1.00 84.56 218 TYR A O 1
ATOM 1748 N N . PHE A 1 219 ? -15.979 10.672 -0.977 1.00 85.19 219 PHE A N 1
ATOM 1749 C CA . PHE A 1 219 ? -16.278 9.298 -0.587 1.00 85.19 219 PHE A CA 1
ATOM 1750 C C . PHE A 1 219 ? -15.924 9.018 0.880 1.00 85.19 219 PHE A C 1
ATOM 1752 O O . PHE A 1 219 ? -16.693 8.372 1.591 1.00 85.19 219 PHE A O 1
ATOM 1759 N N . TYR A 1 220 ? -14.816 9.580 1.371 1.00 87.12 220 TYR A N 1
ATOM 1760 C CA . TYR A 1 220 ? -14.456 9.528 2.786 1.00 87.12 220 TYR A CA 1
ATOM 1761 C C . TYR A 1 220 ? -15.530 10.159 3.679 1.00 87.12 220 TYR A C 1
ATOM 1763 O O . TYR A 1 220 ? -15.896 9.562 4.688 1.00 87.12 220 TYR A O 1
ATOM 1771 N N . ASN A 1 221 ? -16.064 11.329 3.314 1.00 86.12 221 ASN A N 1
ATOM 1772 C CA . ASN A 1 221 ? -17.119 11.979 4.096 1.00 86.12 221 ASN A CA 1
ATOM 1773 C C . ASN A 1 221 ? -18.391 11.128 4.139 1.00 86.12 221 ASN A C 1
ATOM 1775 O O . ASN A 1 221 ? -18.953 10.936 5.214 1.00 86.12 221 ASN A O 1
ATOM 1779 N N . VAL A 1 222 ? -18.796 10.549 3.005 1.00 85.81 222 VAL A N 1
ATOM 1780 C CA . VAL A 1 222 ? -19.974 9.673 2.942 1.00 85.81 222 VAL A CA 1
ATOM 1781 C C . VAL A 1 222 ? -19.775 8.403 3.778 1.00 85.81 222 VAL A C 1
ATOM 1783 O O . VAL A 1 222 ? -20.672 7.999 4.519 1.00 85.81 222 VAL A O 1
ATOM 1786 N N . LEU A 1 223 ? -18.589 7.793 3.720 1.00 84.94 223 LEU A N 1
ATOM 1787 C CA . LEU A 1 223 ? -18.249 6.649 4.568 1.00 84.94 223 LEU A CA 1
ATOM 1788 C C . LEU A 1 223 ? -18.219 7.022 6.053 1.00 84.94 223 LEU A C 1
ATOM 1790 O O . LEU A 1 223 ? -18.718 6.263 6.881 1.00 84.94 223 LEU A O 1
ATOM 1794 N N . MET A 1 224 ? -17.677 8.187 6.404 1.00 84.81 224 MET A N 1
ATOM 1795 C CA . MET A 1 224 ? -17.665 8.678 7.782 1.00 84.81 224 MET A CA 1
ATOM 1796 C C . MET A 1 224 ? -19.070 8.982 8.303 1.00 84.81 224 MET A C 1
ATOM 1798 O O . MET A 1 224 ? -19.354 8.684 9.462 1.00 84.81 224 MET A O 1
ATOM 1802 N N . ASP A 1 225 ? -19.955 9.531 7.472 1.00 84.38 225 ASP A N 1
ATOM 1803 C CA . ASP A 1 225 ? -21.359 9.749 7.822 1.00 84.38 225 ASP A CA 1
ATOM 1804 C C . ASP A 1 225 ? -22.094 8.417 8.036 1.00 84.38 225 ASP A C 1
ATOM 1806 O O . ASP A 1 225 ? -22.832 8.275 9.013 1.00 84.38 225 ASP A O 1
ATOM 1810 N N . HIS A 1 226 ? -21.821 7.409 7.201 1.00 83.94 226 HIS A N 1
ATOM 1811 C CA . HIS A 1 226 ? -22.351 6.052 7.371 1.00 83.94 226 HIS A CA 1
ATOM 1812 C C . HIS A 1 226 ? -21.858 5.390 8.664 1.00 83.94 226 HIS A C 1
ATOM 1814 O O . HIS A 1 226 ? -22.647 4.840 9.433 1.00 83.94 226 HIS A O 1
ATOM 1820 N N . VAL A 1 227 ? -20.556 5.486 8.953 1.00 84.00 227 VAL A N 1
ATOM 1821 C CA . VAL A 1 227 ? -19.965 5.003 10.214 1.00 84.00 227 VAL A CA 1
ATOM 1822 C C . VAL A 1 227 ? -20.568 5.747 11.406 1.00 84.00 227 VAL A C 1
ATOM 1824 O O . VAL A 1 227 ? -20.897 5.120 12.412 1.00 84.00 227 VAL A O 1
ATOM 1827 N N . ARG A 1 228 ? -20.784 7.062 11.295 1.00 83.75 228 ARG A N 1
ATOM 1828 C CA . ARG A 1 228 ? -21.438 7.859 12.338 1.00 83.75 228 ARG A CA 1
ATOM 1829 C C . ARG A 1 228 ? -22.843 7.346 12.638 1.00 83.75 228 ARG A C 1
ATOM 1831 O O . ARG A 1 228 ? -23.179 7.155 13.802 1.00 83.75 228 ARG A O 1
ATOM 1838 N N . GLU A 1 229 ? -23.659 7.143 11.610 1.00 82.50 229 GLU A N 1
ATOM 1839 C CA . GLU A 1 229 ? -25.064 6.761 11.767 1.00 82.50 229 GLU A CA 1
ATOM 1840 C C . GLU A 1 229 ? -25.230 5.312 12.246 1.00 82.50 229 GLU A C 1
ATOM 1842 O O . GLU A 1 229 ? -26.102 5.037 13.067 1.00 82.50 229 GLU A O 1
ATOM 1847 N N . LYS A 1 230 ? -24.385 4.386 11.772 1.00 80.12 230 LYS A N 1
ATOM 1848 C CA . LYS A 1 230 ? -24.537 2.947 12.043 1.00 80.12 230 LYS A CA 1
ATOM 1849 C C . LYS A 1 230 ? -23.678 2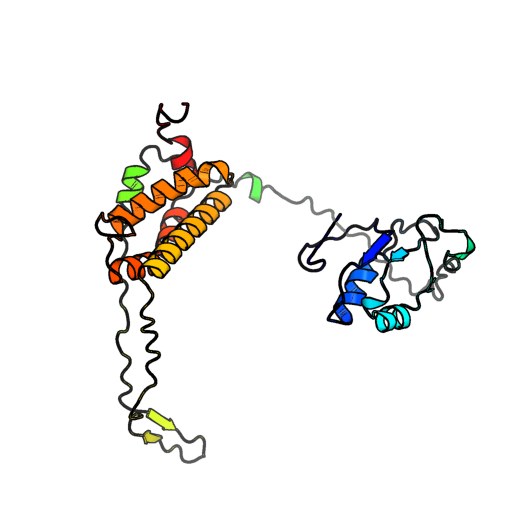.396 13.174 1.00 80.12 230 LYS A C 1
ATOM 1851 O O . LYS A 1 230 ? -24.051 1.377 13.744 1.00 80.12 230 LYS A O 1
ATOM 1856 N N . LEU A 1 231 ? -22.526 3.002 13.459 1.00 79.06 231 LEU A N 1
ATOM 1857 C CA . LEU A 1 231 ? -21.536 2.446 14.392 1.00 79.06 231 LEU A CA 1
ATOM 1858 C C . LEU A 1 231 ? -21.224 3.372 15.576 1.00 79.06 231 LEU A C 1
ATOM 1860 O O . LEU A 1 231 ? -20.686 2.895 16.572 1.00 79.06 231 LEU A O 1
ATOM 1864 N N . LEU A 1 232 ? -21.554 4.667 15.490 1.00 78.38 232 LEU A N 1
ATOM 1865 C CA . LEU A 1 232 ? -21.298 5.656 16.549 1.00 78.38 232 LEU A CA 1
ATOM 1866 C C . LEU A 1 232 ? -22.583 6.257 17.151 1.00 78.38 232 LEU A C 1
ATOM 1868 O O . LEU A 1 232 ? -22.527 7.327 17.760 1.00 78.38 232 LEU A O 1
ATOM 1872 N N . ASP A 1 233 ? -23.741 5.614 16.966 1.00 74.31 233 ASP A N 1
ATOM 1873 C CA . ASP A 1 233 ? -25.053 6.075 17.459 1.00 74.31 233 ASP A CA 1
ATOM 1874 C C . ASP A 1 233 ? -25.385 7.536 17.084 1.00 74.31 233 ASP A C 1
ATOM 1876 O O . ASP A 1 233 ? -25.981 8.288 17.859 1.00 74.31 233 ASP A O 1
ATOM 1880 N N . GLY A 1 234 ? -24.941 7.986 15.907 1.00 71.56 234 GLY A N 1
ATOM 1881 C CA . GLY A 1 234 ? -25.141 9.354 15.425 1.00 71.56 234 GLY A CA 1
ATOM 1882 C C . GLY A 1 234 ? -24.174 10.397 16.002 1.00 71.56 234 GLY A C 1
ATOM 1883 O O . GLY A 1 234 ? -24.268 11.573 15.646 1.00 71.56 234 GLY A O 1
ATOM 1884 N N . LYS A 1 235 ? -23.220 10.009 16.857 1.00 77.75 235 LYS A N 1
ATOM 1885 C CA . LYS A 1 235 ? -22.239 10.924 17.462 1.00 77.75 235 LYS A CA 1
ATOM 1886 C C . LYS A 1 235 ? -20.999 11.074 16.589 1.00 77.75 235 LYS A C 1
ATOM 1888 O O . LYS A 1 235 ? -20.504 10.116 16.003 1.00 77.75 235 LYS A O 1
ATOM 1893 N N . SER A 1 236 ? -20.455 12.289 16.520 1.00 75.50 236 SER A N 1
ATOM 1894 C CA . SER A 1 236 ? -19.171 12.518 15.851 1.00 75.50 236 SER A CA 1
ATOM 1895 C C . SER A 1 236 ? -18.054 11.732 16.544 1.00 75.50 236 SER A C 1
ATOM 1897 O O . SER A 1 236 ? -18.120 11.483 17.747 1.00 75.50 236 SER A O 1
ATOM 1899 N N . ALA A 1 237 ? -17.003 11.369 15.802 1.00 70.75 237 ALA A N 1
ATOM 1900 C CA . ALA A 1 237 ? -15.906 10.550 16.327 1.00 70.75 237 ALA A CA 1
ATOM 1901 C C . ALA A 1 237 ? -15.283 11.118 17.620 1.00 70.75 237 ALA A C 1
ATOM 1903 O O . ALA A 1 237 ? -14.907 10.355 18.497 1.00 70.75 237 ALA A O 1
ATOM 1904 N N . GLY A 1 238 ? -15.242 12.447 17.785 1.00 68.62 238 GLY A N 1
ATOM 1905 C CA . GLY A 1 238 ? -14.729 13.092 19.002 1.00 68.62 238 GLY A CA 1
ATOM 1906 C C . GLY A 1 238 ? -15.665 13.059 20.221 1.00 68.62 238 GLY A C 1
ATOM 1907 O O . GLY A 1 238 ? -15.227 13.383 21.317 1.00 68.62 238 GLY A O 1
ATOM 1908 N N . LEU A 1 239 ? -16.938 12.695 20.045 1.00 72.69 239 LEU A N 1
ATOM 1909 C CA . LEU A 1 239 ? -17.954 12.595 21.106 1.00 72.69 239 LEU A CA 1
ATOM 1910 C C . LEU A 1 239 ? -18.429 11.150 21.338 1.00 72.69 239 LEU A C 1
ATOM 1912 O O . LEU A 1 239 ? -19.326 10.912 22.152 1.00 72.69 239 LEU A O 1
ATOM 1916 N N . ALA A 1 240 ? -17.876 10.194 20.592 1.00 75.81 240 ALA A N 1
ATOM 1917 C CA . ALA A 1 240 ? -18.208 8.783 20.703 1.00 75.81 240 ALA A CA 1
ATOM 1918 C C . ALA A 1 240 ? -17.556 8.153 21.945 1.00 75.81 240 ALA A C 1
ATOM 1920 O O . ALA A 1 240 ? -16.512 8.600 22.419 1.00 75.81 240 ALA A O 1
ATOM 1921 N N . THR A 1 241 ? -18.181 7.105 22.483 1.00 76.44 241 THR A N 1
ATOM 1922 C CA . THR A 1 241 ? -17.600 6.324 23.580 1.00 76.44 241 THR A CA 1
ATOM 1923 C C . THR A 1 241 ? -16.440 5.472 23.061 1.00 76.44 241 THR A C 1
ATOM 1925 O O . THR A 1 241 ? -16.407 5.079 21.892 1.00 76.44 241 THR A O 1
ATOM 1928 N N . VAL A 1 242 ? -15.489 5.163 23.945 1.00 75.50 242 VAL A N 1
ATOM 1929 C CA . VAL A 1 242 ? -14.334 4.298 23.642 1.00 75.50 242 VAL A CA 1
ATOM 1930 C C . VAL A 1 242 ? -14.786 2.950 23.067 1.00 75.50 242 VAL A C 1
ATOM 1932 O O . VAL A 1 242 ? -14.186 2.457 22.112 1.00 75.50 242 VAL A O 1
ATOM 1935 N N . ASP A 1 243 ? -15.884 2.399 23.585 1.00 74.81 243 ASP A N 1
ATOM 1936 C CA . ASP A 1 243 ? -16.432 1.120 23.134 1.00 74.81 243 ASP A CA 1
ATOM 1937 C C . ASP A 1 243 ? -17.002 1.203 21.714 1.00 74.81 243 ASP A C 1
ATOM 1939 O O . ASP A 1 243 ? -16.690 0.350 20.886 1.00 74.81 243 ASP A O 1
ATOM 1943 N N . SER A 1 244 ? -17.747 2.265 21.380 1.00 75.00 244 SER A N 1
ATOM 1944 C CA . SER A 1 244 ? -18.253 2.485 20.017 1.00 75.00 244 SER A CA 1
ATOM 1945 C C . SER A 1 244 ? -17.117 2.721 19.014 1.00 75.00 244 SER A C 1
ATOM 1947 O O . SER A 1 244 ? -17.180 2.237 17.885 1.00 75.00 244 SER A O 1
ATOM 1949 N N . LEU A 1 245 ? -16.039 3.407 19.419 1.00 78.19 245 LEU A N 1
ATOM 1950 C CA . LEU A 1 245 ? -14.849 3.596 18.579 1.00 78.19 245 LEU A CA 1
ATOM 1951 C C . LEU A 1 245 ? -14.125 2.268 18.315 1.00 78.19 245 LEU A C 1
ATOM 1953 O O . LEU A 1 245 ? -13.816 1.949 17.165 1.00 78.19 245 LEU A O 1
ATOM 1957 N N . LYS A 1 246 ? -13.896 1.460 19.358 1.00 78.94 246 LYS A N 1
ATOM 1958 C CA . LYS A 1 246 ? -13.295 0.122 19.224 1.00 78.94 246 LYS A CA 1
ATOM 1959 C C . LYS A 1 246 ? -14.174 -0.802 18.378 1.00 78.94 246 LYS A C 1
ATOM 1961 O O . LYS A 1 246 ? -13.653 -1.520 17.523 1.00 78.94 246 LYS A O 1
ATOM 1966 N N . HIS A 1 247 ? -15.491 -0.746 18.565 1.00 79.06 247 HIS A N 1
ATOM 1967 C CA . HIS A 1 247 ? -16.468 -1.476 17.761 1.00 79.06 247 HIS A CA 1
ATOM 1968 C C . HIS A 1 247 ? -16.370 -1.092 16.275 1.00 79.06 247 HIS A C 1
ATOM 1970 O O . HIS A 1 247 ? -16.210 -1.963 15.418 1.00 79.06 247 HIS A O 1
ATOM 1976 N N . ALA A 1 248 ? -16.348 0.206 15.960 1.00 80.19 248 ALA A N 1
ATOM 1977 C CA . ALA A 1 248 ? -16.225 0.690 14.587 1.00 80.19 248 ALA A CA 1
ATOM 1978 C C . ALA A 1 248 ? -14.909 0.252 13.912 1.00 80.19 248 ALA A C 1
ATOM 1980 O O . ALA A 1 248 ? -14.929 -0.213 12.771 1.00 80.19 248 ALA A O 1
ATOM 1981 N N . ILE A 1 249 ? -13.775 0.325 14.623 1.00 81.44 249 ILE A N 1
ATOM 1982 C CA . ILE A 1 249 ? -12.465 -0.116 14.106 1.00 81.44 249 ILE A CA 1
ATOM 1983 C C . ILE A 1 249 ? -12.478 -1.614 13.770 1.00 81.44 249 ILE A C 1
ATOM 1985 O O . ILE A 1 249 ? -11.965 -2.023 12.725 1.00 81.44 249 ILE A O 1
ATOM 1989 N N . ARG A 1 250 ? -13.090 -2.446 14.621 1.00 80.31 250 ARG A N 1
ATOM 1990 C CA . ARG A 1 250 ? -13.185 -3.901 14.406 1.00 80.31 250 ARG A CA 1
ATOM 1991 C C . ARG A 1 250 ? -14.034 -4.248 13.179 1.00 80.31 250 ARG A C 1
ATOM 1993 O O . ARG A 1 250 ? -13.704 -5.183 12.452 1.00 80.31 250 ARG A O 1
ATOM 2000 N N . HIS A 1 251 ? -15.064 -3.455 12.889 1.00 80.44 251 HIS A N 1
ATOM 2001 C CA . HIS A 1 251 ? -15.932 -3.651 11.728 1.00 80.44 251 HIS A CA 1
ATOM 2002 C C . HIS A 1 251 ? -15.365 -3.168 10.392 1.00 80.44 251 HIS A C 1
ATOM 2004 O O . HIS A 1 251 ? -16.028 -3.360 9.373 1.00 80.44 251 HIS A O 1
ATOM 2010 N N . ARG A 1 252 ? -14.140 -2.622 10.334 1.00 80.50 252 ARG A N 1
ATOM 2011 C CA . ARG A 1 252 ? -13.534 -2.131 9.078 1.00 80.50 252 ARG A CA 1
ATOM 2012 C C . ARG A 1 252 ? -13.593 -3.145 7.928 1.00 80.50 252 ARG A C 1
ATOM 2014 O O . ARG A 1 252 ? -13.845 -2.776 6.786 1.00 80.50 252 ARG A O 1
ATOM 2021 N N . HIS A 1 253 ? -13.394 -4.427 8.237 1.00 81.25 253 HIS A N 1
ATOM 2022 C CA . HIS A 1 253 ? -13.401 -5.497 7.243 1.00 81.25 253 HIS A CA 1
ATOM 2023 C C . HIS A 1 253 ? -14.815 -5.785 6.734 1.00 81.25 253 HIS A C 1
ATOM 2025 O O . HIS A 1 253 ? -14.994 -5.983 5.537 1.00 81.25 253 HIS A O 1
ATOM 2031 N N . ASN A 1 254 ? -15.819 -5.724 7.612 1.00 81.88 254 ASN A N 1
ATOM 2032 C CA . ASN A 1 254 ? -17.222 -5.910 7.243 1.00 81.88 254 ASN A CA 1
ATOM 2033 C C . ASN A 1 254 ? -17.734 -4.731 6.414 1.00 81.88 254 ASN A C 1
ATOM 2035 O O . ASN A 1 254 ? -18.488 -4.938 5.471 1.00 81.88 254 ASN A O 1
ATOM 2039 N N . ILE A 1 255 ? -17.295 -3.505 6.735 1.00 81.94 255 ILE A N 1
ATOM 2040 C CA . ILE A 1 255 ? -17.574 -2.327 5.908 1.00 81.94 255 ILE A CA 1
ATOM 2041 C C . ILE A 1 255 ? -17.040 -2.594 4.501 1.00 81.94 255 ILE A C 1
ATOM 2043 O O . ILE A 1 255 ? -17.830 -2.654 3.571 1.00 81.94 255 ILE A O 1
ATOM 2047 N N . ALA A 1 256 ? -15.739 -2.857 4.345 1.00 81.56 256 ALA A N 1
ATOM 2048 C CA . ALA A 1 256 ? -15.151 -3.124 3.030 1.00 81.56 256 ALA A CA 1
ATOM 2049 C C . ALA A 1 256 ? -15.851 -4.278 2.281 1.00 81.56 256 ALA A C 1
ATOM 2051 O O . ALA A 1 256 ? -16.103 -4.172 1.084 1.00 81.56 256 ALA A O 1
ATOM 2052 N N . HIS A 1 257 ? -16.216 -5.353 2.985 1.00 83.62 257 HIS A N 1
ATOM 2053 C CA . HIS A 1 257 ? -16.926 -6.493 2.407 1.00 83.62 257 HIS A CA 1
ATOM 2054 C C . HIS A 1 257 ? -18.301 -6.113 1.838 1.00 83.62 257 HIS A C 1
ATOM 2056 O O . HIS A 1 257 ? -18.593 -6.444 0.695 1.00 83.62 257 HIS A O 1
ATOM 2062 N N . ASN A 1 258 ? -19.113 -5.356 2.582 1.00 83.00 258 ASN A N 1
ATOM 2063 C CA . ASN A 1 258 ? -20.450 -4.942 2.140 1.00 83.00 258 ASN A CA 1
ATOM 2064 C C . ASN A 1 258 ? -20.417 -4.077 0.868 1.00 83.00 258 ASN A C 1
ATOM 2066 O O . ASN A 1 258 ? -21.345 -4.125 0.061 1.00 83.00 258 ASN A O 1
ATOM 2070 N N . PHE A 1 259 ? -19.357 -3.281 0.689 1.00 81.25 259 PHE A N 1
ATOM 2071 C CA . PHE A 1 259 ? -19.153 -2.507 -0.537 1.00 81.25 259 PHE A CA 1
ATOM 2072 C C . PHE A 1 259 ? -18.690 -3.393 -1.700 1.00 81.25 259 PHE A C 1
ATOM 2074 O O . PHE A 1 259 ? -19.189 -3.227 -2.808 1.00 81.25 259 PHE A O 1
ATOM 2081 N N . ARG A 1 260 ? -17.824 -4.384 -1.451 1.00 79.88 260 ARG A N 1
ATOM 2082 C CA . ARG A 1 260 ? -17.382 -5.346 -2.479 1.00 79.88 260 ARG A CA 1
ATOM 2083 C C . ARG A 1 260 ? -18.480 -6.293 -2.955 1.00 79.88 260 ARG A C 1
ATOM 2085 O O . ARG A 1 260 ? -18.488 -6.668 -4.120 1.00 79.88 260 ARG A O 1
ATOM 2092 N N . GLU A 1 261 ? -19.425 -6.659 -2.091 1.00 82.44 261 GLU A N 1
ATOM 2093 C CA . GLU A 1 261 ? -20.586 -7.475 -2.483 1.00 82.44 261 GLU A CA 1
ATOM 2094 C C . GLU A 1 261 ? -21.502 -6.775 -3.502 1.00 82.44 261 GLU A C 1
ATOM 2096 O O . GLU A 1 261 ? -22.313 -7.432 -4.156 1.00 82.44 261 GLU A O 1
ATOM 2101 N N . LYS A 1 262 ? -21.399 -5.446 -3.646 1.00 79.75 262 LYS A N 1
ATOM 2102 C CA . LYS A 1 262 ? -22.209 -4.642 -4.569 1.00 79.75 262 LYS A CA 1
ATOM 2103 C C . LYS A 1 262 ? -21.309 -3.901 -5.568 1.00 79.75 262 LYS A C 1
ATOM 2105 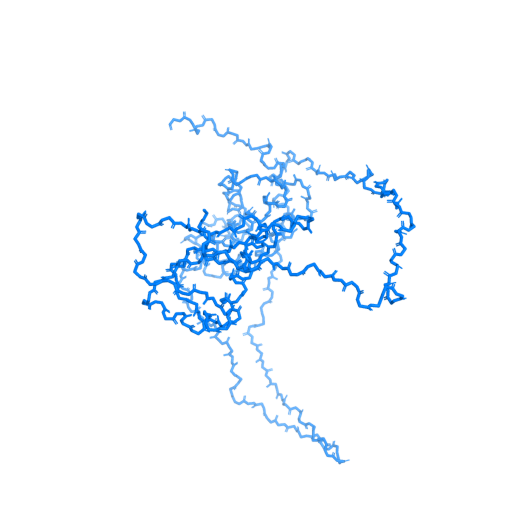O O . LYS A 1 262 ? -21.097 -2.698 -5.405 1.00 79.75 262 LYS A O 1
ATOM 2110 N N . PRO A 1 263 ? -20.811 -4.586 -6.617 1.00 75.56 263 PRO A N 1
ATOM 2111 C CA . PRO A 1 263 ? -19.942 -3.969 -7.619 1.00 75.56 263 PRO A CA 1
ATOM 2112 C C . PRO A 1 263 ? -20.653 -2.802 -8.319 1.00 75.56 263 PRO A C 1
ATOM 2114 O O . PRO A 1 263 ? -21.831 -2.911 -8.675 1.00 75.56 263 PRO A O 1
ATOM 2117 N N . GLY A 1 264 ? -19.955 -1.676 -8.488 1.00 75.38 264 GLY A N 1
ATOM 2118 C CA . GLY A 1 264 ? -20.500 -0.439 -9.064 1.00 75.38 264 GLY A CA 1
ATOM 2119 C C . GLY A 1 264 ? -21.205 0.490 -8.065 1.00 75.38 264 GLY A C 1
ATOM 2120 O O . GLY A 1 264 ? -21.667 1.569 -8.447 1.00 75.38 264 GLY A O 1
ATOM 2121 N N . LEU A 1 265 ? -21.282 0.134 -6.774 1.00 81.94 265 LEU A N 1
ATOM 2122 C CA . LEU A 1 265 ? -21.848 1.016 -5.746 1.00 81.94 265 LEU A CA 1
ATOM 2123 C C . LEU A 1 265 ? -21.011 2.290 -5.565 1.00 81.94 265 LEU A C 1
ATOM 2125 O O . LEU A 1 265 ? -21.586 3.374 -5.493 1.00 81.94 265 LEU A O 1
ATOM 2129 N N . VAL A 1 266 ? -19.679 2.185 -5.531 1.00 81.81 266 VAL A N 1
ATOM 2130 C CA . VAL A 1 266 ? -18.795 3.348 -5.338 1.00 81.81 266 VAL A CA 1
ATOM 2131 C C . VAL A 1 266 ? -18.809 4.239 -6.580 1.00 81.81 266 VAL A C 1
ATOM 2133 O O . VAL A 1 266 ? -19.013 5.450 -6.459 1.00 81.81 266 VAL A O 1
ATOM 2136 N N . ALA A 1 267 ? -18.737 3.642 -7.773 1.00 80.62 267 ALA A N 1
ATOM 2137 C CA . ALA A 1 267 ? -18.959 4.347 -9.036 1.00 80.62 267 ALA A CA 1
ATOM 2138 C C . ALA A 1 267 ? -20.313 5.084 -9.078 1.00 80.62 267 ALA A C 1
ATOM 2140 O O . ALA A 1 267 ? -20.378 6.262 -9.441 1.00 80.62 267 ALA A O 1
ATOM 2141 N N . SER A 1 268 ? -21.394 4.439 -8.628 1.00 79.06 268 SER A N 1
ATOM 2142 C CA . SER A 1 268 ? -22.730 5.044 -8.559 1.00 79.06 268 SER A CA 1
ATOM 2143 C C . SER A 1 268 ? -22.800 6.215 -7.575 1.00 79.06 268 SER A C 1
ATOM 2145 O O . SER A 1 268 ? -23.423 7.233 -7.872 1.00 79.06 268 SER A O 1
ATOM 2147 N N . MET A 1 269 ? -22.144 6.115 -6.418 1.00 81.75 269 MET A N 1
ATOM 2148 C CA . MET A 1 269 ? -22.105 7.194 -5.422 1.00 81.75 269 MET A CA 1
ATOM 2149 C C . MET A 1 269 ? -21.442 8.460 -5.970 1.00 81.75 269 MET A C 1
ATOM 2151 O O . MET A 1 269 ? -21.907 9.565 -5.699 1.00 81.75 269 MET A O 1
ATOM 2155 N N . ILE A 1 270 ? -20.394 8.300 -6.777 1.00 80.56 270 ILE A N 1
ATOM 2156 C CA . ILE A 1 270 ? -19.689 9.415 -7.417 1.00 80.56 270 ILE A CA 1
ATOM 2157 C C . ILE A 1 270 ? -20.491 9.961 -8.600 1.00 80.56 270 ILE A C 1
ATOM 2159 O O . ILE A 1 270 ? -20.662 11.172 -8.732 1.00 80.56 270 ILE A O 1
ATOM 2163 N N . LYS A 1 271 ? -21.058 9.080 -9.430 1.00 78.31 271 LYS A N 1
ATOM 2164 C CA . LYS A 1 271 ? -21.910 9.453 -10.568 1.00 78.31 271 LYS A CA 1
ATOM 2165 C C . LYS A 1 271 ? -23.144 10.252 -10.136 1.00 78.31 271 LYS A C 1
ATOM 2167 O O . LYS A 1 271 ? -23.512 11.217 -10.802 1.00 78.31 271 LYS A O 1
ATOM 2172 N N . TYR A 1 272 ? -23.763 9.875 -9.017 1.00 76.06 272 TYR A N 1
ATOM 2173 C CA . TYR A 1 272 ? -24.919 10.557 -8.428 1.00 76.06 272 TYR A CA 1
ATOM 2174 C C . TYR A 1 272 ? -24.544 11.492 -7.275 1.00 76.06 272 TYR A C 1
ATOM 2176 O O . TYR A 1 272 ? -25.408 11.832 -6.459 1.00 76.06 272 TYR A O 1
ATOM 2184 N N . MET A 1 273 ? -23.282 11.928 -7.204 1.00 71.50 273 MET A N 1
ATOM 2185 C CA . MET A 1 273 ? -22.857 12.938 -6.246 1.00 71.50 273 MET A CA 1
ATOM 2186 C C . MET A 1 273 ? -23.761 14.164 -6.394 1.00 71.50 273 MET A C 1
ATOM 2188 O O . MET A 1 273 ? -23.806 14.813 -7.445 1.00 71.50 273 MET A O 1
ATOM 2192 N N . LYS A 1 274 ? -24.493 14.501 -5.327 1.00 62.66 274 LYS A N 1
ATOM 2193 C CA . LYS A 1 274 ? -25.162 15.797 -5.214 1.00 62.66 274 LYS A CA 1
ATOM 2194 C C . LYS A 1 274 ? -24.050 16.842 -5.212 1.00 62.66 274 LYS A C 1
ATOM 2196 O O . LYS A 1 274 ? -23.408 17.051 -4.189 1.00 62.66 274 LYS A O 1
ATOM 2201 N N . ARG A 1 275 ? -23.767 17.455 -6.366 1.00 48.44 275 ARG A N 1
ATOM 2202 C CA . ARG A 1 275 ? -22.920 18.650 -6.418 1.00 48.44 275 ARG A CA 1
ATOM 2203 C C . ARG A 1 275 ? -23.609 19.705 -5.568 1.00 48.44 275 ARG A C 1
ATOM 2205 O O . ARG A 1 275 ? -24.602 20.283 -6.004 1.00 48.44 275 ARG A O 1
ATOM 2212 N N . ASP A 1 276 ? -23.092 19.934 -4.367 1.00 41.91 276 ASP A N 1
ATOM 2213 C CA . ASP A 1 276 ? -23.441 21.120 -3.606 1.00 41.91 276 ASP A CA 1
ATOM 2214 C C . ASP A 1 276 ? -23.083 22.342 -4.467 1.00 41.91 276 ASP A C 1
ATOM 2216 O O . ASP A 1 276 ? -21.918 22.503 -4.846 1.00 41.91 276 ASP A O 1
ATOM 2220 N N . PRO A 1 277 ? -24.044 23.221 -4.799 1.00 39.81 277 PRO A N 1
ATOM 2221 C CA . PRO A 1 277 ? -23.799 24.390 -5.644 1.00 39.81 277 PRO A CA 1
ATOM 2222 C C . PRO A 1 277 ? -22.886 25.455 -4.999 1.00 39.81 277 PRO A C 1
ATOM 2224 O O . PRO A 1 277 ? -22.683 26.508 -5.593 1.00 39.81 277 PRO A O 1
ATOM 2227 N N . ASN A 1 278 ? -22.310 25.195 -3.820 1.00 37.81 278 ASN A N 1
ATOM 2228 C CA . ASN A 1 278 ? -21.513 26.155 -3.052 1.00 37.81 278 ASN A CA 1
ATOM 2229 C C . ASN A 1 278 ? -19.999 25.873 -3.014 1.00 37.81 278 ASN A C 1
ATOM 2231 O O . ASN A 1 278 ? -19.279 26.593 -2.333 1.00 37.81 278 ASN A O 1
ATOM 2235 N N . ALA A 1 279 ? -19.476 24.892 -3.757 1.00 36.62 279 ALA A N 1
ATOM 2236 C CA . ALA A 1 279 ? -18.028 24.626 -3.818 1.00 36.62 279 ALA A CA 1
ATOM 2237 C C . ALA A 1 279 ? -17.281 25.460 -4.888 1.00 36.62 279 ALA A C 1
ATOM 2239 O O . ALA A 1 279 ? -16.270 25.033 -5.445 1.00 36.62 279 ALA A O 1
ATOM 2240 N N . SER A 1 280 ? -17.788 26.645 -5.225 1.00 34.56 280 SER A N 1
ATOM 2241 C CA . SER A 1 280 ? -17.104 27.614 -6.090 1.00 34.56 280 SER A CA 1
ATOM 2242 C C . SER A 1 280 ? -17.355 29.037 -5.600 1.00 34.56 280 SER A C 1
ATOM 2244 O O . SER A 1 280 ? -17.998 29.821 -6.294 1.00 34.56 280 SER A O 1
ATOM 2246 N N . GLN A 1 281 ? -16.859 29.351 -4.402 1.00 29.08 281 GLN A N 1
ATOM 2247 C CA . GLN A 1 281 ? -16.482 30.701 -3.972 1.00 29.08 281 GLN A CA 1
ATOM 2248 C C . GLN A 1 281 ? -15.254 30.621 -3.070 1.00 29.08 281 GLN A C 1
ATOM 2250 O O . GLN A 1 281 ? -15.223 29.714 -2.210 1.00 29.08 281 GLN A O 1
#

pLDDT: mean 71.96, std 12.2, range [29.08, 89.12]

Solvent-accessible surface area (backbone atoms only — not comparable to full-atom values): 18526 Å² total; per-residue (Å²): 140,88,78,94,54,74,83,79,67,78,73,84,60,52,87,34,49,70,45,78,53,90,68,66,72,91,45,73,67,58,47,50,58,58,55,52,48,31,70,46,73,74,55,92,87,55,98,67,83,78,72,56,49,73,49,73,54,80,91,52,67,58,62,74,56,41,67,72,71,68,58,88,83,80,77,92,79,57,96,82,67,73,91,58,82,89,76,59,68,79,77,76,76,79,87,71,73,91,56,72,88,72,60,79,78,73,74,76,77,84,67,84,70,74,77,78,53,69,78,59,77,71,65,74,79,75,61,44,84,38,94,61,46,70,63,55,60,69,66,64,80,81,80,86,80,86,73,85,88,71,86,81,69,82,61,44,79,45,69,53,91,56,98,79,67,54,73,47,80,41,80,45,70,95,68,71,84,69,82,72,74,70,64,84,66,50,71,68,56,52,41,53,49,41,53,50,54,50,45,50,49,42,53,51,54,33,54,73,72,72,46,68,76,83,54,47,66,61,52,34,50,55,50,49,51,48,44,20,58,76,45,32,83,63,31,55,73,92,72,41,53,72,66,37,51,53,51,43,53,71,40,50,64,57,55,51,46,63,53,63,76,39,52,32,46,69,59,22,51,62,74,64,50,79,76,66,92,71,86,81,123

Foldseek 3Di:
DDDDDVVPPPDQDQPAQEAEDPAADPDLVVLCVVVVSPVHDPDPPDLDQGHHHYHDDVVSVCVVNCVVVVADDDPDDDPPDDDDPVRTDPRDDPDDDPCPVPPPPDPDPDDPPPPPCVVVVPPDPPQDQCLPLVVLLVPDDDDDDDDPPDDDDQWDWDFDPDPPGDTDIDGDDPDDPPPPPPPVQPLVNLLVLLLVLLLVLLVVLCVVLVHDCPCSVVSSVVSQCSLCVHQQVVDHSSPGDPVSSVRSSVCSVVSSVSSVVRGNSSVNCVVNPPPPPPPPD